Protein AF-A0A8T6ZWB4-F1 (afdb_monomer_lite)

Sequence (222 aa):
MGPCETIDPLIQALLNPSRHGKDVTAVTLVETHISWVLLTGKIALKIKKPVKLPFLDFSSADARRRYCEEEIRLNRRLAPEIYLDVVSIGGTRDDPVLDREPAFDYAVRMREFPSEARLDRRIADGAVLLADIVDLAELVGEFHAQLPAAPADSGLGTATEIVRSVEKNLAETAAAVPAKLGPHSTVHSYLLEQGKRLKGALNQRKQAGAIKECHGDLHLEN

Radius of gyration: 21.36 Å; chains: 1; bounding box: 50×44×55 Å

Structure (mmCIF, N/CA/C/O backbone):
data_AF-A0A8T6ZWB4-F1
#
_entry.id   AF-A0A8T6ZWB4-F1
#
loop_
_atom_site.group_PDB
_atom_site.id
_atom_site.type_symbol
_atom_site.label_atom_id
_atom_site.label_alt_id
_atom_site.label_comp_id
_atom_site.label_asym_id
_atom_site.label_entity_id
_atom_site.label_seq_id
_atom_site.pdbx_PDB_ins_code
_atom_site.Cartn_x
_atom_site.Cartn_y
_atom_site.Cartn_z
_atom_site.occupancy
_atom_site.B_iso_or_equiv
_atom_site.auth_seq_id
_atom_site.auth_comp_id
_atom_site.auth_asym_id
_atom_site.auth_atom_id
_atom_site.pdbx_PDB_model_num
ATOM 1 N N . MET A 1 1 ? 3.000 28.935 -8.018 1.00 33.91 1 MET A N 1
ATOM 2 C CA . MET A 1 1 ? 3.978 28.051 -8.680 1.00 33.91 1 MET A CA 1
ATOM 3 C C . MET A 1 1 ? 4.989 27.650 -7.626 1.00 33.91 1 MET A C 1
ATOM 5 O O . MET A 1 1 ? 5.813 28.477 -7.261 1.00 33.91 1 MET A O 1
ATOM 9 N N . GLY A 1 2 ? 4.832 26.459 -7.039 1.00 34.09 2 GLY A N 1
ATOM 10 C CA . GLY A 1 2 ? 5.879 25.885 -6.188 1.00 34.09 2 GLY A CA 1
ATOM 11 C C . GLY A 1 2 ? 7.132 25.600 -7.025 1.00 34.09 2 GLY A C 1
ATOM 12 O O . GLY A 1 2 ? 7.034 25.618 -8.257 1.00 34.09 2 GLY A O 1
ATOM 13 N N . PRO A 1 3 ? 8.302 25.390 -6.400 1.00 40.31 3 PRO A N 1
ATOM 14 C CA . PRO A 1 3 ? 9.493 24.989 -7.136 1.00 40.31 3 PRO A CA 1
ATOM 15 C C . PRO A 1 3 ? 9.152 23.757 -7.978 1.00 40.31 3 PRO A C 1
ATOM 17 O O . PRO A 1 3 ? 8.496 22.839 -7.493 1.00 40.31 3 PRO A O 1
ATOM 20 N N . CYS A 1 4 ? 9.536 23.783 -9.254 1.00 38.81 4 CYS A N 1
ATOM 21 C CA . CYS A 1 4 ? 9.489 22.617 -10.123 1.00 38.81 4 CYS A CA 1
ATOM 22 C C . CYS A 1 4 ? 10.375 21.559 -9.458 1.00 38.81 4 CYS A C 1
ATOM 24 O O . CYS A 1 4 ? 11.598 21.660 -9.546 1.00 38.81 4 CYS A O 1
ATOM 26 N N . GLU A 1 5 ? 9.785 20.633 -8.697 1.00 57.72 5 GLU A N 1
ATOM 27 C CA . GLU A 1 5 ? 10.531 19.521 -8.117 1.00 57.72 5 GLU A CA 1
ATOM 28 C C . GLU A 1 5 ? 11.163 18.767 -9.282 1.00 57.72 5 GLU A C 1
ATOM 30 O O . GLU A 1 5 ? 10.477 18.264 -10.173 1.00 57.72 5 GLU A O 1
ATOM 35 N N . THR A 1 6 ? 12.491 18.784 -9.335 1.00 73.69 6 THR A N 1
ATOM 36 C CA . THR A 1 6 ? 13.232 18.030 -10.333 1.00 73.69 6 THR A CA 1
ATOM 37 C C . THR A 1 6 ? 12.895 16.560 -10.118 1.00 73.69 6 THR A C 1
ATOM 39 O O . THR A 1 6 ? 13.133 16.031 -9.031 1.00 73.69 6 THR A O 1
ATOM 42 N N . ILE A 1 7 ? 12.306 15.919 -11.130 1.00 81.38 7 ILE A N 1
ATOM 43 C CA . ILE A 1 7 ? 11.979 14.492 -11.091 1.00 81.38 7 ILE A CA 1
ATOM 44 C C . ILE A 1 7 ? 13.253 13.716 -10.728 1.00 81.38 7 ILE A C 1
ATOM 46 O O . ILE A 1 7 ? 14.327 13.989 -11.267 1.00 81.38 7 ILE A O 1
ATOM 50 N N . ASP A 1 8 ? 13.134 12.768 -9.794 1.00 92.50 8 ASP A N 1
ATOM 51 C CA . ASP A 1 8 ? 14.249 11.927 -9.348 1.00 92.50 8 ASP A CA 1
ATOM 52 C C . ASP A 1 8 ? 14.958 11.287 -10.562 1.00 92.50 8 ASP A C 1
ATOM 54 O O . ASP A 1 8 ? 14.262 10.747 -11.430 1.00 92.50 8 ASP A O 1
ATOM 58 N N . PRO A 1 9 ? 16.307 11.300 -10.645 1.00 95.25 9 PRO A N 1
ATOM 59 C CA . PRO A 1 9 ? 17.042 10.745 -11.785 1.00 95.25 9 PRO A CA 1
ATOM 60 C C . PRO A 1 9 ? 16.639 9.313 -12.152 1.00 95.25 9 PRO A C 1
ATOM 62 O O . PRO A 1 9 ? 16.544 8.993 -13.337 1.00 95.25 9 PRO A O 1
ATOM 65 N N . LEU A 1 10 ? 16.302 8.486 -11.152 1.00 96.62 10 LEU A N 1
ATOM 66 C CA . LEU A 1 10 ? 15.774 7.136 -11.363 1.00 96.62 10 LEU A CA 1
ATOM 67 C C . LEU A 1 10 ? 14.502 7.161 -12.215 1.00 96.62 10 LEU A C 1
ATOM 69 O O . LEU A 1 10 ? 14.375 6.422 -13.191 1.00 96.62 10 LEU A O 1
ATOM 73 N N . ILE A 1 11 ? 13.549 8.006 -11.831 1.00 97.44 11 ILE A N 1
ATOM 74 C CA . ILE A 1 11 ? 12.250 8.112 -12.494 1.00 97.44 11 ILE A CA 1
ATOM 75 C C . ILE A 1 11 ? 12.423 8.739 -13.872 1.00 97.44 11 ILE A C 1
ATOM 77 O O . ILE A 1 11 ? 11.867 8.230 -14.842 1.00 97.44 11 ILE A O 1
ATOM 81 N N . GLN A 1 12 ? 13.260 9.770 -13.985 1.00 97.12 12 GLN A N 1
ATOM 82 C CA . GLN A 1 12 ? 13.587 10.391 -15.264 1.00 97.12 12 GLN A CA 1
ATOM 83 C C . GLN A 1 12 ? 14.173 9.373 -16.253 1.00 97.12 12 GLN A C 1
ATOM 85 O O . GLN A 1 12 ? 13.780 9.346 -17.419 1.00 97.12 12 GLN A O 1
ATOM 90 N N . ALA A 1 13 ? 15.083 8.509 -15.798 1.00 97.19 13 ALA A N 1
ATOM 91 C CA . ALA A 1 13 ? 15.675 7.477 -16.637 1.00 97.19 13 ALA A CA 1
ATOM 92 C C . ALA A 1 13 ? 14.658 6.390 -17.016 1.00 97.19 13 ALA A C 1
ATOM 94 O O . ALA A 1 13 ? 14.615 5.974 -18.177 1.00 97.19 13 ALA A O 1
ATOM 95 N N . LEU A 1 14 ? 13.820 5.956 -16.068 1.00 97.38 14 LEU A N 1
ATOM 96 C CA . LEU A 1 14 ? 12.766 4.966 -16.301 1.00 97.38 14 LEU A CA 1
ATOM 97 C C . LEU A 1 14 ? 11.576 5.505 -17.108 1.00 97.38 14 LEU A C 1
ATOM 99 O O . LEU A 1 14 ? 10.755 4.714 -17.550 1.00 97.38 14 LEU A O 1
ATOM 103 N N . LEU A 1 15 ? 11.477 6.803 -17.385 1.00 97.12 15 LEU A N 1
ATOM 104 C CA . LEU A 1 15 ? 10.507 7.312 -18.361 1.00 97.12 15 LEU A CA 1
ATOM 105 C C . LEU A 1 15 ? 10.870 6.955 -19.811 1.00 97.12 15 LEU A C 1
ATOM 107 O O . LEU A 1 15 ? 10.029 7.087 -20.696 1.00 97.12 15 LEU A O 1
ATOM 111 N N . ASN A 1 16 ? 12.092 6.479 -20.077 1.00 96.38 16 ASN A N 1
ATOM 112 C CA . ASN A 1 16 ? 12.476 5.999 -21.401 1.00 96.38 16 ASN A CA 1
ATOM 113 C C . ASN A 1 16 ? 11.807 4.637 -21.714 1.00 96.38 16 ASN A C 1
ATOM 115 O O . ASN A 1 16 ? 12.156 3.638 -21.073 1.00 96.38 16 ASN A O 1
ATOM 119 N N . PRO A 1 17 ? 10.930 4.545 -22.738 1.00 96.25 17 PRO A N 1
ATOM 120 C CA . PRO A 1 17 ? 10.235 3.307 -23.102 1.00 96.25 17 PRO A CA 1
ATOM 121 C C . PRO A 1 17 ? 11.164 2.124 -23.385 1.00 96.25 17 PRO A C 1
ATOM 123 O O . PRO A 1 17 ? 10.849 0.992 -23.019 1.00 96.25 17 PRO A O 1
ATOM 126 N N . SER A 1 18 ? 12.356 2.372 -23.945 1.00 94.50 18 SER A N 1
ATOM 127 C CA . SER A 1 18 ? 13.297 1.304 -24.307 1.00 94.50 18 SER A CA 1
ATOM 128 C C . SER A 1 18 ? 13.815 0.506 -23.104 1.00 94.50 18 SER A C 1
ATOM 130 O O . SER A 1 18 ? 14.403 -0.559 -23.292 1.00 94.50 18 SER A O 1
ATOM 132 N N . ARG A 1 19 ? 13.620 1.004 -21.874 1.00 94.50 19 ARG A N 1
ATOM 133 C CA . ARG A 1 19 ? 13.999 0.316 -20.630 1.00 94.50 19 ARG A CA 1
ATOM 134 C C . ARG A 1 19 ? 12.976 -0.723 -20.160 1.00 94.50 19 ARG A C 1
ATOM 136 O O . ARG A 1 19 ? 13.300 -1.510 -19.278 1.00 94.50 19 ARG A O 1
ATOM 143 N N . HIS A 1 20 ? 11.782 -0.760 -20.756 1.00 94.44 20 HIS A N 1
ATOM 144 C CA . HIS A 1 20 ? 10.675 -1.638 -20.338 1.00 94.44 20 HIS A CA 1
ATOM 145 C C . HIS A 1 20 ? 10.369 -2.763 -21.333 1.00 94.44 20 HIS A C 1
ATOM 147 O O . HIS A 1 20 ? 9.415 -3.515 -21.155 1.00 94.44 20 HIS A O 1
ATOM 153 N N . GLY A 1 21 ? 11.184 -2.896 -22.380 1.00 89.88 21 GLY A N 1
ATOM 154 C CA . GLY A 1 21 ? 11.029 -3.902 -23.428 1.00 89.88 21 GLY A CA 1
ATOM 155 C C . GLY A 1 21 ? 10.753 -3.294 -24.802 1.00 89.88 21 GLY A C 1
ATOM 156 O O . GLY A 1 21 ? 10.447 -2.115 -24.941 1.00 89.88 21 GLY A O 1
ATOM 157 N N . LYS A 1 22 ? 10.885 -4.119 -25.845 1.00 88.00 22 LYS A N 1
ATOM 158 C CA . LYS A 1 22 ? 10.836 -3.667 -27.249 1.00 88.00 22 LYS A CA 1
ATOM 159 C C . LYS A 1 22 ? 9.456 -3.183 -27.703 1.00 88.00 22 LYS A C 1
ATOM 161 O O . LYS A 1 22 ? 9.381 -2.388 -28.630 1.00 88.00 22 LYS A O 1
ATOM 166 N N . ASP A 1 23 ? 8.398 -3.653 -27.049 1.00 92.06 23 ASP A N 1
ATOM 167 C CA . ASP A 1 23 ? 7.012 -3.340 -27.417 1.00 92.06 23 ASP A CA 1
ATOM 168 C C . ASP A 1 23 ? 6.453 -2.118 -26.674 1.00 92.06 23 ASP A C 1
ATOM 170 O O . ASP A 1 23 ? 5.301 -1.746 -26.894 1.00 92.06 23 ASP A O 1
ATOM 174 N N . VAL A 1 24 ? 7.223 -1.522 -25.758 1.00 95.25 24 VAL A N 1
ATOM 175 C CA . VAL A 1 24 ? 6.782 -0.358 -24.985 1.00 95.25 24 VAL A CA 1
ATOM 176 C C . VAL A 1 24 ? 7.132 0.902 -25.765 1.00 95.25 24 VAL A C 1
ATOM 178 O O . VAL A 1 24 ? 8.300 1.191 -26.016 1.00 95.25 24 VAL A O 1
ATOM 181 N N . THR A 1 25 ? 6.110 1.657 -26.161 1.00 94.75 25 THR A N 1
ATOM 182 C CA . THR A 1 25 ? 6.266 2.872 -26.978 1.00 94.75 25 THR A CA 1
ATOM 183 C C . THR A 1 25 ? 6.151 4.159 -26.171 1.00 94.75 25 THR A C 1
ATOM 185 O O . THR A 1 25 ? 6.597 5.208 -26.628 1.00 94.75 25 THR A O 1
ATOM 188 N N . ALA A 1 26 ? 5.555 4.0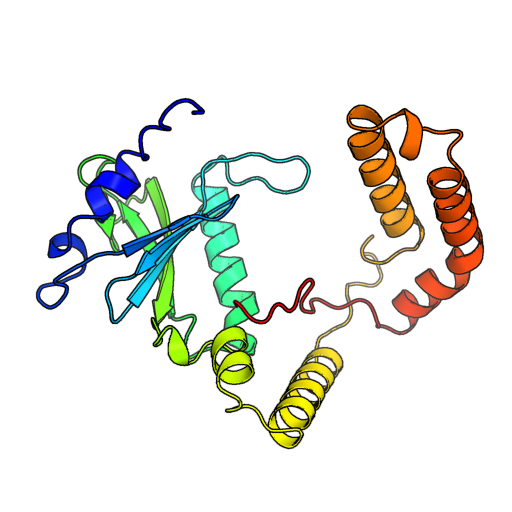97 -24.981 1.00 95.38 26 ALA A N 1
ATOM 189 C CA . ALA A 1 26 ? 5.374 5.231 -24.087 1.00 95.38 26 ALA A CA 1
ATOM 190 C C . ALA A 1 26 ? 5.395 4.766 -22.628 1.00 95.38 26 ALA A C 1
ATOM 192 O O . ALA A 1 26 ? 5.041 3.625 -22.333 1.00 95.38 26 ALA A O 1
ATOM 193 N N . VAL A 1 27 ? 5.798 5.669 -21.732 1.00 97.38 27 VAL A N 1
ATOM 194 C CA . VAL A 1 27 ? 5.701 5.478 -20.285 1.00 97.38 27 VAL A CA 1
ATOM 195 C C . VAL A 1 27 ? 5.004 6.691 -19.686 1.00 97.38 27 VAL A C 1
ATOM 197 O O . VAL A 1 27 ? 5.450 7.821 -19.887 1.00 97.38 27 VAL A O 1
ATOM 200 N N . THR A 1 28 ? 3.914 6.474 -18.956 1.00 96.50 28 THR A N 1
ATOM 201 C CA . THR A 1 28 ? 3.198 7.538 -18.243 1.00 96.50 28 THR A CA 1
ATOM 202 C C . THR A 1 28 ? 3.530 7.475 -16.760 1.00 96.50 28 THR A C 1
ATOM 204 O O . THR A 1 28 ? 3.435 6.417 -16.144 1.00 96.50 28 THR A O 1
ATOM 207 N N . LEU A 1 29 ? 3.908 8.613 -16.179 1.00 97.00 29 LEU A N 1
ATOM 208 C CA . LEU A 1 29 ? 4.122 8.746 -14.742 1.00 97.00 29 LEU A CA 1
ATOM 209 C C . LEU A 1 29 ? 2.836 9.218 -14.059 1.00 97.00 29 LEU A C 1
ATOM 211 O O . LEU A 1 29 ? 2.316 10.287 -14.375 1.00 97.00 29 LEU A O 1
ATOM 215 N N . VAL A 1 30 ? 2.376 8.445 -13.081 1.00 94.56 30 VAL A N 1
ATOM 216 C CA . VAL A 1 30 ? 1.364 8.847 -12.103 1.00 94.56 30 VAL A CA 1
ATOM 217 C C . VAL A 1 30 ? 2.045 8.995 -10.751 1.00 94.56 30 VAL A C 1
ATOM 219 O O . VAL A 1 30 ? 2.761 8.102 -10.294 1.00 94.56 30 VAL A O 1
ATOM 222 N N . GLU A 1 31 ? 1.836 10.131 -10.097 1.00 94.31 31 GLU A N 1
ATOM 223 C CA . GLU A 1 31 ? 2.490 10.447 -8.835 1.00 94.31 31 GLU A CA 1
ATOM 224 C C . GLU A 1 31 ? 1.484 10.521 -7.689 1.00 94.31 31 GLU A C 1
ATOM 226 O O . GLU A 1 31 ? 0.451 11.181 -7.770 1.00 94.31 31 GLU A O 1
ATOM 231 N N . THR A 1 32 ? 1.817 9.841 -6.596 1.00 91.62 32 THR A N 1
ATOM 232 C CA . THR A 1 32 ? 1.080 9.896 -5.330 1.00 91.62 32 THR A CA 1
ATOM 233 C C . THR A 1 32 ? 1.937 10.581 -4.268 1.00 91.62 32 THR A C 1
ATOM 235 O O . THR A 1 32 ? 3.106 10.915 -4.492 1.00 91.62 32 THR A O 1
ATOM 238 N N . HIS A 1 33 ? 1.397 10.737 -3.059 1.00 90.31 33 HIS A N 1
ATOM 239 C CA . HIS A 1 33 ? 2.152 11.325 -1.954 1.00 90.31 33 HIS A CA 1
ATOM 240 C C . HIS A 1 33 ? 3.421 10.527 -1.588 1.00 90.31 33 HIS A C 1
ATOM 242 O O . HIS A 1 33 ? 4.425 11.119 -1.202 1.00 90.31 33 HIS A O 1
ATOM 248 N N . ILE A 1 34 ? 3.409 9.196 -1.750 1.00 94.81 34 ILE A N 1
ATOM 249 C CA . ILE A 1 34 ? 4.476 8.295 -1.264 1.00 94.81 34 ILE A CA 1
ATOM 250 C C . ILE A 1 34 ? 5.015 7.326 -2.326 1.00 94.81 34 ILE A C 1
ATOM 252 O O . ILE A 1 34 ? 5.819 6.444 -2.019 1.00 94.81 34 ILE A O 1
ATOM 256 N N . SER A 1 35 ? 4.568 7.420 -3.576 1.00 96.38 35 SER A N 1
ATOM 257 C CA . SER A 1 35 ? 4.984 6.515 -4.656 1.00 96.38 35 SER A CA 1
ATOM 258 C C . SER A 1 35 ? 4.896 7.173 -6.029 1.00 96.38 35 SER A C 1
ATOM 260 O O . SER A 1 35 ? 4.046 8.036 -6.255 1.00 96.38 35 SER A O 1
ATOM 262 N N . TRP A 1 36 ? 5.735 6.699 -6.941 1.00 97.81 36 TRP A N 1
ATOM 263 C CA . TRP A 1 36 ? 5.637 6.898 -8.383 1.00 97.81 36 TRP A CA 1
ATOM 264 C C . TRP A 1 36 ? 5.110 5.616 -9.024 1.00 97.81 36 TRP A C 1
ATOM 266 O O . TRP A 1 36 ? 5.536 4.525 -8.647 1.00 97.81 36 TRP A O 1
ATOM 276 N N . VAL A 1 37 ? 4.203 5.737 -9.985 1.00 97.44 37 VAL A N 1
ATOM 277 C CA . VAL A 1 37 ? 3.674 4.616 -10.765 1.00 97.44 37 VAL A CA 1
ATOM 278 C C . VAL A 1 37 ? 3.973 4.877 -12.235 1.00 97.44 37 VAL A C 1
ATOM 280 O O . VAL A 1 37 ? 3.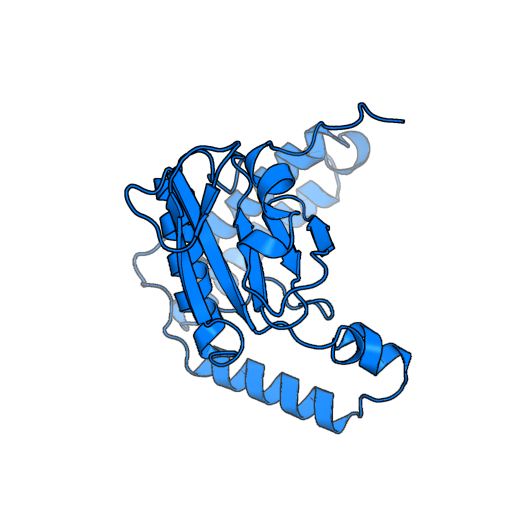528 5.877 -12.791 1.00 97.44 37 VAL A O 1
ATOM 283 N N . LEU A 1 38 ? 4.751 3.991 -12.848 1.00 97.75 38 LEU A N 1
ATOM 284 C CA . LEU A 1 38 ? 5.094 4.037 -14.266 1.00 97.75 38 LEU A CA 1
ATOM 285 C C . LEU A 1 38 ? 4.199 3.067 -15.025 1.00 97.75 38 LEU A C 1
ATOM 287 O O . LEU A 1 38 ? 4.267 1.867 -14.776 1.00 97.75 38 LEU A O 1
ATOM 291 N N . LEU A 1 39 ? 3.382 3.586 -15.933 1.00 97.00 39 LEU A N 1
ATOM 292 C CA . LEU A 1 39 ? 2.471 2.829 -16.786 1.00 97.00 39 LEU A CA 1
ATOM 293 C C . LEU A 1 39 ? 3.112 2.633 -18.159 1.00 97.00 39 LEU A C 1
ATOM 295 O O . LEU A 1 39 ? 3.571 3.604 -18.756 1.00 97.00 39 LEU A O 1
ATOM 299 N N . THR A 1 40 ? 3.165 1.398 -18.648 1.00 96.38 40 THR A N 1
ATOM 300 C CA . THR A 1 40 ? 3.830 1.011 -19.911 1.00 96.38 40 THR A CA 1
ATOM 301 C C . THR A 1 40 ? 2.845 0.526 -20.983 1.00 96.38 40 THR A C 1
ATOM 303 O O . THR A 1 40 ? 3.256 0.112 -22.067 1.00 96.38 40 THR A O 1
ATOM 306 N N . GLY A 1 41 ? 1.546 0.515 -20.676 1.00 93.50 41 GLY A N 1
ATOM 307 C CA . GLY A 1 41 ? 0.460 -0.038 -21.488 1.00 93.50 41 GLY A CA 1
ATOM 308 C C . GLY A 1 41 ? 0.205 -1.537 -21.276 1.00 93.50 41 GLY A C 1
ATOM 309 O O . GLY A 1 41 ? -0.816 -2.055 -21.722 1.00 93.50 41 GLY A O 1
ATOM 310 N N . LYS A 1 42 ? 1.116 -2.259 -20.608 1.00 93.00 42 LYS A N 1
ATOM 311 C CA . LYS A 1 42 ? 0.957 -3.692 -20.269 1.00 93.00 42 LYS A CA 1
ATOM 312 C C . LYS A 1 42 ? 1.261 -3.982 -18.801 1.00 93.00 42 LYS A C 1
ATOM 314 O O . LYS A 1 42 ? 0.636 -4.846 -18.186 1.00 93.00 42 LYS A O 1
ATOM 319 N N . ILE A 1 43 ? 2.251 -3.284 -18.256 1.00 96.31 43 ILE A N 1
ATOM 320 C CA . ILE A 1 43 ? 2.760 -3.447 -16.897 1.00 96.31 43 ILE A CA 1
ATOM 321 C C . ILE A 1 43 ? 2.827 -2.075 -16.231 1.00 96.31 43 ILE A C 1
ATOM 323 O O . ILE A 1 43 ? 3.245 -1.102 -16.854 1.00 96.31 43 ILE A O 1
ATOM 327 N N . ALA A 1 44 ? 2.491 -2.027 -14.948 1.00 97.50 44 ALA A N 1
ATOM 328 C CA . ALA A 1 44 ? 2.738 -0.882 -14.095 1.00 97.50 44 ALA A CA 1
ATOM 329 C C . ALA A 1 44 ? 3.879 -1.187 -13.113 1.00 97.50 44 ALA A C 1
ATOM 331 O O . ALA A 1 44 ? 3.931 -2.270 -12.527 1.00 97.50 44 ALA A O 1
ATOM 332 N N . LEU A 1 45 ? 4.792 -0.237 -12.910 1.00 98.44 45 LEU A N 1
ATOM 333 C CA . LEU A 1 45 ? 5.841 -0.314 -11.889 1.00 98.44 45 LEU A CA 1
ATOM 334 C C . LEU A 1 45 ? 5.582 0.735 -10.817 1.00 98.44 45 LEU A C 1
ATOM 336 O O . LEU A 1 45 ? 5.651 1.932 -11.093 1.00 98.44 45 LEU A O 1
ATOM 340 N N . LYS A 1 46 ? 5.317 0.296 -9.587 1.00 98.38 46 LYS A N 1
ATOM 341 C CA . LYS A 1 46 ? 5.127 1.184 -8.438 1.00 98.38 46 LYS A CA 1
ATOM 342 C C . LYS A 1 46 ? 6.395 1.241 -7.595 1.00 98.38 46 LYS A C 1
ATOM 344 O O . LYS A 1 46 ? 6.757 0.270 -6.929 1.00 98.38 46 LYS A O 1
ATOM 349 N N . ILE A 1 47 ? 7.049 2.396 -7.613 1.00 98.50 47 ILE A N 1
ATOM 350 C CA . ILE A 1 47 ? 8.289 2.691 -6.892 1.00 98.50 47 ILE A CA 1
ATOM 351 C C . ILE A 1 47 ? 7.949 3.583 -5.701 1.00 98.50 47 ILE A C 1
ATOM 353 O O . ILE A 1 47 ? 7.310 4.626 -5.845 1.00 98.50 47 ILE A O 1
ATOM 357 N N . LYS A 1 48 ? 8.373 3.182 -4.503 1.00 97.88 48 LYS A N 1
ATOM 358 C CA . LYS A 1 48 ? 8.140 3.950 -3.273 1.00 97.88 48 LYS A CA 1
ATOM 359 C C . LYS A 1 48 ? 9.103 5.136 -3.203 1.00 97.88 48 LYS A C 1
ATOM 361 O O . LYS A 1 48 ? 10.295 4.982 -3.448 1.00 97.88 48 LYS A O 1
ATOM 366 N N . LYS A 1 49 ? 8.600 6.318 -2.845 1.00 97.31 49 LYS A N 1
ATOM 367 C CA . LYS A 1 49 ? 9.437 7.514 -2.670 1.00 97.31 49 LYS A CA 1
ATOM 368 C C . LYS A 1 49 ? 10.347 7.350 -1.446 1.00 97.31 49 LYS A C 1
ATOM 370 O O . LYS A 1 49 ? 9.891 6.784 -0.451 1.00 97.31 49 LYS A O 1
ATOM 375 N N . PRO A 1 50 ? 11.589 7.866 -1.459 1.00 96.00 50 PRO A N 1
ATOM 376 C CA . PRO A 1 50 ? 12.523 7.762 -0.337 1.00 96.00 50 PRO A CA 1
ATOM 377 C C . PRO A 1 50 ? 12.181 8.764 0.781 1.00 96.00 50 PRO A C 1
ATOM 379 O O . PRO A 1 50 ? 12.963 9.654 1.106 1.00 96.00 50 PRO A O 1
ATOM 382 N N . VAL A 1 51 ? 10.984 8.648 1.357 1.00 95.12 51 VAL A N 1
ATOM 383 C CA . VAL A 1 51 ? 10.446 9.581 2.356 1.00 95.12 51 VAL A CA 1
ATOM 384 C C . VAL A 1 51 ? 10.331 8.931 3.730 1.00 95.12 51 VAL A C 1
ATOM 386 O O . VAL A 1 51 ? 10.142 7.721 3.859 1.00 95.12 51 VAL A O 1
ATOM 389 N N . LYS A 1 52 ? 10.406 9.760 4.772 1.00 93.88 52 LYS A N 1
ATOM 390 C CA . LYS A 1 52 ? 10.137 9.367 6.155 1.00 93.88 52 LYS A CA 1
ATOM 391 C C . LYS A 1 52 ? 9.075 10.287 6.742 1.00 93.88 52 LYS A C 1
ATOM 393 O O . LYS A 1 52 ? 9.306 11.480 6.910 1.00 93.88 52 LYS A O 1
ATOM 398 N N . LEU A 1 53 ? 7.916 9.716 7.036 1.00 88.56 53 LEU A N 1
ATOM 399 C CA . LEU A 1 53 ? 6.751 10.367 7.626 1.00 88.56 53 LEU A CA 1
ATOM 400 C C . LEU A 1 53 ? 6.514 9.819 9.047 1.00 88.56 53 LEU A C 1
ATOM 402 O O . LEU A 1 53 ? 6.988 8.729 9.374 1.00 88.56 53 LEU A O 1
ATOM 406 N N . PRO A 1 54 ? 5.732 10.503 9.903 1.00 82.06 54 PRO A N 1
ATOM 407 C CA . PRO A 1 54 ? 5.455 10.051 11.274 1.00 82.06 54 PRO A CA 1
ATOM 408 C C . PRO A 1 54 ? 4.777 8.676 11.407 1.00 82.06 54 PRO A C 1
ATOM 410 O O . PRO A 1 54 ? 4.662 8.163 12.523 1.00 82.06 54 PRO A O 1
ATOM 413 N N . PHE A 1 55 ? 4.285 8.113 10.302 1.00 81.00 55 PHE A N 1
ATOM 414 C CA . PHE A 1 55 ? 3.575 6.836 10.220 1.00 81.00 55 PHE A CA 1
ATOM 415 C C . PHE A 1 55 ? 4.161 5.884 9.161 1.00 81.00 55 PHE A C 1
ATOM 417 O O . PHE A 1 55 ? 3.621 4.799 8.961 1.00 81.00 55 PHE A O 1
ATOM 424 N N . LEU A 1 56 ? 5.240 6.273 8.472 1.00 88.75 56 LEU A N 1
ATOM 425 C CA . LEU A 1 56 ? 5.792 5.521 7.344 1.00 88.75 56 LEU A CA 1
ATOM 426 C C . LEU A 1 56 ? 7.283 5.804 7.168 1.00 88.75 56 LEU A C 1
ATOM 428 O O . LEU A 1 56 ? 7.684 6.961 7.114 1.00 88.75 56 LEU A O 1
ATOM 432 N N . ASP A 1 57 ? 8.100 4.765 7.012 1.00 95.19 57 ASP A N 1
ATOM 433 C CA . ASP A 1 57 ? 9.532 4.922 6.746 1.00 95.19 57 ASP A CA 1
ATOM 434 C C . ASP A 1 57 ? 9.936 4.155 5.485 1.00 95.19 57 ASP A C 1
ATOM 436 O O . ASP A 1 57 ? 10.038 2.929 5.498 1.00 95.19 57 ASP A O 1
ATOM 440 N N . PHE A 1 58 ? 10.156 4.894 4.399 1.00 97.00 58 PHE A N 1
ATOM 441 C CA . PHE A 1 58 ? 10.687 4.412 3.123 1.00 97.00 58 PHE A CA 1
ATOM 442 C C . PHE A 1 58 ? 12.097 4.958 2.858 1.00 97.00 58 PHE A C 1
ATOM 444 O O . PHE A 1 58 ? 12.557 4.948 1.715 1.00 97.00 58 PHE A O 1
ATOM 451 N N . SER A 1 59 ? 12.794 5.458 3.883 1.00 95.62 59 SER A N 1
ATOM 452 C CA . SER A 1 59 ? 14.077 6.150 3.704 1.00 95.62 59 SER A CA 1
ATOM 453 C C . SER A 1 59 ? 15.180 5.242 3.148 1.00 95.62 59 SER A C 1
ATOM 455 O O . SER A 1 59 ? 15.949 5.672 2.288 1.00 95.62 59 SER A O 1
ATOM 457 N N . SER A 1 60 ? 15.230 3.970 3.555 1.00 97.31 60 SER A N 1
ATOM 458 C CA . SER A 1 60 ? 16.211 2.997 3.059 1.00 97.31 60 SER A CA 1
ATOM 459 C C . SER A 1 60 ? 15.656 2.105 1.945 1.00 97.31 60 SER A C 1
ATOM 461 O O . SER A 1 60 ? 14.456 1.831 1.877 1.00 97.31 60 SER A O 1
ATOM 463 N N . ALA A 1 61 ? 16.551 1.618 1.081 1.00 97.00 61 ALA A N 1
ATOM 464 C CA . ALA A 1 61 ? 16.204 0.648 0.042 1.00 97.00 61 ALA A CA 1
ATOM 465 C C . ALA A 1 61 ? 15.638 -0.651 0.643 1.00 97.00 61 ALA A C 1
ATOM 467 O O . ALA A 1 61 ? 14.640 -1.161 0.147 1.00 97.00 61 ALA A O 1
ATOM 468 N N . ASP A 1 62 ? 16.198 -1.128 1.760 1.00 97.81 62 ASP A N 1
ATOM 469 C CA . ASP A 1 62 ? 15.693 -2.310 2.475 1.00 97.81 62 ASP A CA 1
ATOM 470 C C . ASP A 1 62 ? 14.280 -2.101 3.027 1.00 97.81 62 ASP A C 1
ATOM 472 O O . ASP A 1 62 ? 13.441 -3.002 2.958 1.00 97.81 62 ASP A O 1
ATOM 476 N N . ALA A 1 63 ? 13.979 -0.902 3.540 1.00 97.75 63 ALA A N 1
ATOM 477 C CA . ALA A 1 63 ? 12.624 -0.572 3.959 1.00 97.75 63 ALA A CA 1
ATOM 478 C C . ALA A 1 63 ? 11.674 -0.608 2.755 1.00 97.75 63 ALA A C 1
ATOM 480 O O . ALA A 1 63 ? 10.633 -1.262 2.810 1.00 97.75 63 ALA A O 1
ATOM 481 N N . ARG A 1 64 ? 12.050 0.020 1.633 1.00 98.25 64 ARG A N 1
ATOM 482 C CA . ARG A 1 64 ? 11.236 -0.003 0.407 1.00 98.25 64 ARG A CA 1
ATOM 483 C C . ARG A 1 64 ? 11.043 -1.414 -0.138 1.00 98.25 64 ARG A C 1
ATOM 485 O O . ARG A 1 64 ? 9.917 -1.738 -0.511 1.00 98.25 64 ARG A O 1
ATOM 492 N N . ARG A 1 65 ? 12.071 -2.266 -0.107 1.00 98.56 65 ARG A N 1
ATOM 493 C CA . ARG A 1 65 ? 11.972 -3.691 -0.449 1.00 98.56 65 ARG A CA 1
ATOM 494 C C . ARG A 1 65 ? 10.912 -4.383 0.395 1.00 98.56 65 ARG A C 1
ATOM 496 O O . ARG A 1 65 ? 9.952 -4.913 -0.159 1.00 98.56 65 ARG A O 1
ATOM 503 N N . ARG A 1 66 ? 11.047 -4.309 1.723 1.00 98.31 66 ARG A N 1
ATOM 504 C CA . ARG A 1 66 ? 10.110 -4.926 2.670 1.00 98.31 66 ARG A CA 1
ATOM 505 C C . ARG A 1 66 ? 8.676 -4.479 2.403 1.00 98.31 66 ARG A C 1
ATOM 507 O O . ARG A 1 66 ? 7.769 -5.299 2.390 1.00 98.31 66 ARG A O 1
ATOM 514 N N . TYR A 1 67 ? 8.452 -3.188 2.173 1.00 97.56 67 TYR A N 1
ATOM 515 C CA . TYR A 1 67 ? 7.105 -2.691 1.897 1.00 97.56 67 TYR A CA 1
ATOM 516 C C . TYR A 1 67 ? 6.596 -3.033 0.487 1.00 97.56 67 TYR A C 1
ATOM 518 O O . TYR A 1 67 ? 5.386 -3.038 0.280 1.00 97.56 67 TYR A O 1
ATOM 526 N N . CYS A 1 68 ? 7.462 -3.317 -0.490 1.00 98.50 68 CYS A N 1
ATOM 527 C CA . CYS A 1 68 ? 7.038 -3.910 -1.764 1.00 98.50 68 CYS A CA 1
ATOM 528 C C . CYS A 1 68 ? 6.620 -5.374 -1.579 1.00 98.50 68 CYS A C 1
ATOM 530 O O . CYS A 1 68 ? 5.588 -5.780 -2.107 1.00 98.50 68 CYS A O 1
ATOM 532 N N . GLU A 1 69 ? 7.373 -6.140 -0.788 1.00 98.56 69 GLU A N 1
ATOM 533 C CA . GLU A 1 69 ? 7.035 -7.524 -0.435 1.00 98.56 69 GLU A CA 1
ATOM 534 C C . GLU A 1 69 ? 5.706 -7.591 0.336 1.00 98.56 69 GLU A C 1
ATOM 536 O O . GLU A 1 69 ? 4.846 -8.406 0.004 1.00 98.56 69 GLU A O 1
ATOM 541 N N . GLU A 1 70 ? 5.488 -6.686 1.297 1.00 97.12 70 GLU A N 1
ATOM 542 C CA . GLU A 1 70 ? 4.217 -6.580 2.022 1.00 97.12 70 GLU A CA 1
ATOM 543 C C . GLU A 1 70 ? 3.059 -6.183 1.103 1.00 97.12 70 GLU A C 1
ATOM 545 O O . GLU A 1 70 ? 1.987 -6.770 1.196 1.00 97.12 70 GLU A O 1
ATOM 550 N N . GLU A 1 71 ? 3.258 -5.249 0.172 1.00 96.38 71 GLU A N 1
ATOM 551 C CA . GLU A 1 71 ? 2.217 -4.876 -0.793 1.00 96.38 71 GLU A CA 1
ATOM 552 C C . GLU A 1 71 ? 1.809 -6.065 -1.678 1.00 96.38 71 GLU A C 1
ATOM 554 O O . GLU A 1 71 ? 0.618 -6.328 -1.849 1.00 96.38 71 GLU A O 1
ATOM 559 N N . ILE A 1 72 ? 2.780 -6.847 -2.160 1.00 98.06 72 ILE A N 1
ATOM 560 C CA . ILE A 1 72 ? 2.514 -8.096 -2.882 1.00 98.06 72 ILE A CA 1
ATOM 561 C C . ILE A 1 72 ? 1.771 -9.102 -1.993 1.00 98.06 72 ILE A C 1
ATOM 563 O O . ILE A 1 72 ? 0.749 -9.650 -2.414 1.00 98.06 72 ILE A O 1
ATOM 567 N N . ARG A 1 73 ? 2.252 -9.347 -0.766 1.00 96.94 73 ARG A N 1
ATOM 568 C CA . ARG A 1 73 ? 1.645 -10.304 0.176 1.00 96.94 73 ARG A CA 1
ATOM 569 C C . ARG A 1 73 ? 0.191 -9.948 0.483 1.00 96.94 73 ARG A C 1
ATOM 571 O O . ARG A 1 73 ? -0.656 -10.838 0.550 1.00 96.94 73 ARG A O 1
ATOM 578 N N . LEU A 1 74 ? -0.086 -8.664 0.693 1.00 94.69 74 LEU A N 1
ATOM 579 C CA . LEU A 1 74 ? -1.399 -8.168 1.088 1.00 94.69 74 LEU A CA 1
ATOM 580 C C . LEU A 1 74 ? -2.382 -8.185 -0.083 1.00 94.69 74 LEU A C 1
ATOM 582 O O . LEU A 1 74 ? -3.486 -8.716 0.073 1.00 94.69 74 LEU A O 1
ATOM 586 N N . ASN A 1 75 ? -1.983 -7.653 -1.240 1.00 94.56 75 ASN A N 1
ATOM 587 C CA . ASN A 1 75 ? -2.914 -7.378 -2.333 1.00 94.56 75 ASN A CA 1
ATOM 588 C C . ASN A 1 75 ? -3.161 -8.584 -3.245 1.00 94.56 75 ASN A C 1
ATOM 590 O O . ASN A 1 75 ? -4.267 -8.739 -3.762 1.00 94.56 75 ASN A O 1
ATOM 594 N N . ARG A 1 76 ? -2.203 -9.516 -3.376 1.00 95.69 76 ARG A N 1
ATOM 595 C CA . ARG A 1 76 ? -2.426 -10.763 -4.136 1.00 95.69 76 ARG A CA 1
ATOM 596 C C . ARG A 1 76 ? -3.552 -11.634 -3.583 1.00 95.69 76 ARG A C 1
ATOM 598 O O . ARG A 1 76 ? -4.031 -12.508 -4.291 1.00 95.69 76 ARG A O 1
ATOM 605 N N . ARG A 1 77 ? -3.974 -11.423 -2.333 1.00 94.88 77 ARG A N 1
ATOM 606 C CA . ARG A 1 77 ? -5.105 -12.154 -1.743 1.00 94.88 77 ARG A CA 1
ATOM 607 C C . ARG A 1 77 ? -6.432 -11.836 -2.437 1.00 94.88 77 ARG A C 1
ATOM 609 O O . ARG A 1 77 ? -7.311 -12.685 -2.426 1.00 94.88 77 ARG A O 1
ATOM 616 N N . LEU A 1 78 ? -6.562 -10.640 -3.019 1.00 92.62 78 LEU A N 1
ATOM 617 C CA . LEU A 1 78 ? -7.755 -10.207 -3.756 1.00 92.62 78 LEU A CA 1
ATOM 618 C C . LEU A 1 78 ? -7.501 -9.944 -5.244 1.00 92.62 78 LEU A C 1
ATOM 620 O O . LEU A 1 78 ? -8.448 -9.953 -6.020 1.00 92.62 78 LEU A O 1
ATOM 624 N N . ALA A 1 79 ? -6.253 -9.703 -5.647 1.00 94.31 79 ALA A N 1
ATOM 625 C CA . ALA A 1 79 ? -5.911 -9.393 -7.034 1.00 94.31 79 ALA A CA 1
ATOM 626 C C . ALA A 1 79 ? -4.590 -10.057 -7.488 1.00 94.31 79 ALA A C 1
ATOM 628 O O . ALA A 1 79 ? -3.634 -9.356 -7.849 1.00 94.31 79 ALA A O 1
ATOM 629 N N . PRO A 1 80 ? -4.483 -11.400 -7.455 1.00 96.56 80 PRO A N 1
ATOM 630 C CA . PRO A 1 80 ? -3.247 -12.107 -7.803 1.00 96.56 80 PRO A CA 1
ATOM 631 C C . PRO A 1 80 ? -2.787 -11.888 -9.255 1.00 96.56 80 PRO A C 1
ATOM 633 O O . PRO A 1 80 ? -1.591 -11.924 -9.540 1.00 96.56 80 PRO A O 1
ATOM 636 N N . GLU A 1 81 ? -3.711 -11.598 -10.165 1.00 96.25 81 GLU A N 1
ATOM 637 C CA . GLU A 1 81 ? -3.467 -11.362 -11.592 1.00 96.25 81 GLU A CA 1
ATOM 638 C C . GLU A 1 81 ? -2.960 -9.942 -11.869 1.00 96.25 81 GLU A C 1
ATOM 640 O O . GLU A 1 81 ? -2.371 -9.695 -12.931 1.00 96.25 81 GLU A O 1
ATOM 645 N N . ILE A 1 82 ? -3.200 -9.025 -10.922 1.00 96.31 82 ILE A N 1
ATOM 646 C CA . ILE A 1 82 ? -2.727 -7.641 -10.951 1.00 96.31 82 ILE A CA 1
ATOM 647 C C . ILE A 1 82 ? -1.370 -7.543 -10.268 1.00 96.31 82 ILE A C 1
ATOM 649 O O . ILE A 1 82 ? -0.458 -6.986 -10.857 1.00 96.31 82 ILE A O 1
ATOM 653 N N . TYR A 1 83 ? -1.187 -8.088 -9.067 1.00 97.81 83 TYR A N 1
ATOM 654 C CA . TYR A 1 83 ? 0.058 -7.932 -8.304 1.00 97.81 83 TYR A CA 1
ATOM 655 C C . TYR A 1 83 ? 1.062 -9.047 -8.634 1.00 97.81 83 TYR A C 1
ATOM 657 O O . TYR A 1 83 ? 0.990 -10.147 -8.088 1.00 97.81 83 TYR A O 1
ATOM 665 N N . LEU A 1 84 ? 2.027 -8.767 -9.517 1.00 98.12 84 LEU A N 1
ATOM 666 C CA . LEU A 1 84 ? 2.811 -9.798 -10.205 1.00 98.12 84 LEU A CA 1
ATOM 667 C C . LEU A 1 84 ? 4.085 -10.230 -9.497 1.00 98.12 84 LEU A C 1
ATOM 669 O O . LEU A 1 84 ? 4.288 -11.432 -9.406 1.00 98.12 84 LEU A O 1
ATOM 673 N N . ASP A 1 85 ? 4.931 -9.319 -9.014 1.00 98.50 85 ASP A N 1
ATOM 674 C CA . ASP A 1 85 ? 6.172 -9.614 -8.271 1.00 98.50 85 ASP A CA 1
ATOM 675 C C . ASP A 1 85 ? 6.823 -8.334 -7.699 1.00 98.50 85 ASP A C 1
ATOM 677 O O . ASP A 1 85 ? 6.325 -7.218 -7.879 1.00 98.50 85 ASP A O 1
ATOM 681 N N . VAL A 1 86 ? 7.919 -8.514 -6.951 1.00 98.69 86 VAL A N 1
ATOM 682 C CA . VAL A 1 86 ? 8.839 -7.433 -6.575 1.00 98.69 86 VAL A CA 1
ATOM 683 C C . VAL A 1 86 ? 10.026 -7.463 -7.531 1.00 98.69 86 VAL A C 1
ATOM 685 O O . VAL A 1 86 ? 10.643 -8.510 -7.716 1.00 98.69 86 VAL A O 1
ATOM 688 N N . VAL A 1 87 ? 10.369 -6.302 -8.081 1.00 98.38 87 VAL A N 1
ATOM 689 C CA . VAL A 1 87 ? 11.447 -6.112 -9.055 1.00 98.38 87 VAL A CA 1
ATOM 690 C C . VAL A 1 87 ? 12.606 -5.396 -8.392 1.00 98.38 87 VAL A C 1
ATOM 692 O O . VAL A 1 87 ? 12.414 -4.338 -7.787 1.00 98.38 87 VAL A O 1
ATOM 695 N N . SER A 1 88 ? 13.811 -5.940 -8.533 1.00 98.62 88 SER A N 1
ATOM 696 C CA . SER A 1 88 ? 15.041 -5.246 -8.165 1.00 98.62 88 SER A CA 1
ATOM 697 C C . SER A 1 88 ? 15.431 -4.208 -9.210 1.00 98.62 88 SER A C 1
ATOM 699 O O . SER A 1 88 ? 15.271 -4.410 -10.414 1.00 98.62 88 SER A O 1
ATOM 701 N N . ILE A 1 89 ? 15.955 -3.077 -8.749 1.00 98.62 89 ILE A N 1
ATOM 702 C CA . ILE A 1 89 ? 16.473 -2.008 -9.598 1.00 98.62 89 ILE A CA 1
ATOM 703 C C . ILE A 1 89 ? 17.956 -1.842 -9.277 1.00 98.62 89 ILE A C 1
ATOM 705 O O . ILE A 1 89 ? 18.324 -1.285 -8.240 1.00 98.62 89 ILE A O 1
ATOM 709 N N . GLY A 1 90 ? 18.802 -2.349 -10.169 1.00 98.25 90 GLY A N 1
ATOM 710 C CA . GLY A 1 90 ? 20.259 -2.260 -10.079 1.00 98.25 90 GLY A CA 1
ATOM 711 C C . GLY A 1 90 ? 20.848 -1.269 -11.080 1.00 98.25 90 GLY A C 1
ATOM 712 O O . GLY A 1 90 ? 20.132 -0.600 -11.824 1.00 98.25 90 GLY A O 1
ATOM 713 N N . GLY A 1 91 ? 22.180 -1.190 -11.131 1.00 97.25 91 GLY A N 1
ATOM 714 C CA . GLY A 1 91 ? 22.892 -0.198 -11.946 1.00 97.25 91 GLY A CA 1
ATOM 715 C C . GLY A 1 91 ? 23.100 1.112 -11.186 1.00 97.25 91 GLY A C 1
ATOM 716 O O . GLY A 1 91 ? 23.508 1.089 -10.025 1.00 97.25 91 GLY A O 1
ATOM 717 N N . THR A 1 92 ? 22.840 2.247 -11.833 1.00 96.69 92 THR A N 1
ATOM 718 C CA . THR A 1 92 ? 22.884 3.579 -11.202 1.00 96.69 92 THR A CA 1
ATOM 719 C C . THR A 1 92 ? 21.530 4.271 -11.332 1.00 96.69 92 THR A C 1
ATOM 721 O O . THR A 1 92 ? 20.664 3.807 -12.070 1.00 96.69 92 THR A O 1
ATOM 724 N N . ARG A 1 93 ? 21.314 5.390 -10.626 1.00 95.50 93 ARG A N 1
ATOM 725 C CA . ARG A 1 93 ? 20.054 6.143 -10.766 1.00 95.50 93 ARG A CA 1
ATOM 726 C C . ARG A 1 93 ? 19.881 6.722 -12.175 1.00 95.50 93 ARG A C 1
ATOM 728 O O . ARG A 1 93 ? 18.759 6.762 -12.654 1.00 95.50 93 ARG A O 1
ATOM 735 N N . ASP A 1 94 ? 20.966 7.107 -12.844 1.00 95.94 94 ASP A N 1
ATOM 736 C CA . ASP A 1 94 ? 20.927 7.633 -14.219 1.00 95.94 94 ASP A CA 1
ATOM 737 C C . ASP A 1 94 ? 20.819 6.529 -15.285 1.00 95.94 94 ASP A C 1
ATOM 739 O O . ASP A 1 94 ? 20.288 6.750 -16.376 1.00 95.94 94 ASP A O 1
ATOM 743 N N . ASP A 1 95 ? 21.302 5.323 -14.970 1.00 97.06 95 ASP A N 1
ATOM 744 C CA . ASP A 1 95 ? 21.215 4.146 -15.835 1.00 97.06 95 ASP A CA 1
ATOM 745 C C . ASP A 1 95 ? 20.675 2.918 -15.075 1.00 97.06 95 ASP A C 1
ATOM 747 O O . ASP A 1 95 ? 21.409 1.960 -14.798 1.00 97.06 95 ASP A O 1
ATOM 751 N N . PRO A 1 96 ? 19.384 2.945 -14.695 1.00 97.56 96 PRO A N 1
ATOM 752 C CA . PRO A 1 96 ? 18.761 1.867 -13.952 1.00 97.56 96 PRO A CA 1
ATOM 753 C C . PRO A 1 96 ? 18.464 0.683 -14.869 1.00 97.56 96 PRO A C 1
ATOM 755 O O . PRO A 1 96 ? 18.045 0.841 -16.025 1.00 97.56 96 PRO A O 1
ATOM 758 N N . VAL A 1 97 ? 18.627 -0.515 -14.315 1.00 97.94 97 VAL A N 1
ATOM 759 C CA . VAL A 1 97 ? 18.293 -1.783 -14.966 1.00 97.94 97 VAL A CA 1
ATOM 760 C C . VAL A 1 97 ? 17.363 -2.568 -14.047 1.00 97.94 97 VAL A C 1
ATOM 762 O O . VAL A 1 97 ? 17.704 -2.834 -12.894 1.00 97.94 97 VAL A O 1
ATOM 765 N N . LEU A 1 98 ? 16.184 -2.913 -14.564 1.00 97.56 98 LEU A N 1
ATOM 766 C CA . LEU A 1 98 ? 15.205 -3.750 -13.872 1.00 97.56 98 LEU A CA 1
ATOM 767 C C . LEU A 1 98 ? 15.699 -5.201 -13.792 1.00 97.56 98 LEU A C 1
ATOM 769 O O . LEU A 1 98 ? 16.441 -5.651 -14.665 1.00 97.56 98 LEU A O 1
ATOM 773 N N . ASP A 1 99 ? 15.273 -5.916 -12.754 1.00 97.75 99 ASP A N 1
ATOM 774 C CA . ASP A 1 99 ? 15.641 -7.310 -12.471 1.00 97.75 99 ASP A CA 1
ATOM 775 C C . ASP A 1 99 ? 17.165 -7.522 -12.353 1.00 97.75 99 ASP A C 1
ATOM 777 O O . ASP A 1 99 ? 17.700 -8.580 -12.695 1.00 97.75 99 ASP A O 1
ATOM 781 N N . ARG A 1 100 ? 17.891 -6.496 -11.884 1.00 98.00 100 ARG A N 1
ATOM 782 C CA . ARG A 1 100 ? 19.351 -6.523 -11.751 1.00 98.00 100 ARG A CA 1
ATOM 783 C C . ARG A 1 100 ? 19.792 -6.380 -10.302 1.00 98.00 100 ARG A C 1
ATOM 785 O O . ARG A 1 100 ? 19.442 -5.419 -9.626 1.00 98.00 100 ARG A O 1
ATOM 792 N N . GLU A 1 101 ? 20.689 -7.275 -9.900 1.00 97.12 101 GLU A N 1
ATOM 793 C CA . GLU A 1 101 ? 21.440 -7.193 -8.648 1.00 97.12 101 GLU A CA 1
ATOM 794 C C . GLU A 1 101 ? 22.892 -6.708 -8.879 1.00 97.12 101 GLU A C 1
ATOM 796 O O . GLU A 1 101 ? 23.450 -6.934 -9.962 1.00 97.12 101 GLU A O 1
ATOM 801 N N . PRO A 1 102 ? 23.542 -6.067 -7.887 1.00 97.19 102 PRO A N 1
ATOM 802 C CA . PRO A 1 102 ? 22.955 -5.613 -6.626 1.00 97.19 102 PRO A CA 1
ATOM 803 C C . PRO A 1 102 ? 21.964 -4.463 -6.851 1.00 97.19 102 PRO A C 1
ATOM 805 O O . PRO A 1 102 ? 22.241 -3.527 -7.607 1.00 97.19 102 PRO A O 1
ATOM 808 N N . ALA A 1 103 ? 20.812 -4.552 -6.194 1.00 98.06 103 ALA A N 1
ATOM 809 C CA . ALA A 1 103 ? 19.766 -3.546 -6.261 1.00 98.06 103 ALA A CA 1
ATOM 810 C C . ALA A 1 103 ? 20.081 -2.345 -5.359 1.00 98.06 103 ALA A C 1
ATOM 812 O O . ALA A 1 103 ? 20.459 -2.506 -4.196 1.00 98.06 103 ALA A O 1
ATOM 813 N N . PHE A 1 104 ? 19.868 -1.133 -5.868 1.00 97.94 104 PHE A N 1
ATOM 814 C CA . PHE A 1 104 ? 19.837 0.084 -5.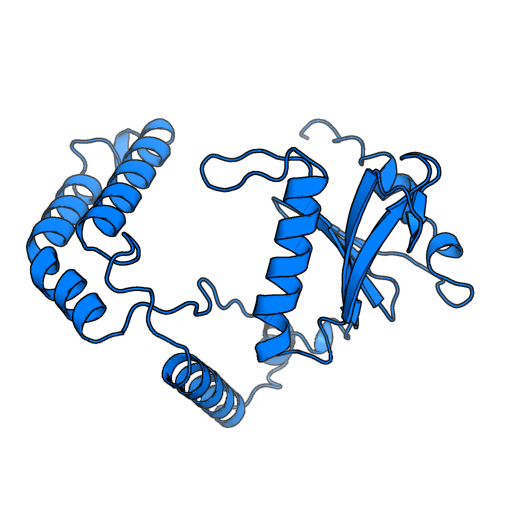050 1.00 97.94 104 PHE A CA 1
ATOM 815 C C . PHE A 1 104 ? 18.402 0.530 -4.725 1.00 97.94 104 PHE A C 1
ATOM 817 O O . PHE A 1 104 ? 18.211 1.396 -3.867 1.00 97.94 104 PHE A O 1
ATOM 824 N N . ASP A 1 105 ? 17.396 -0.026 -5.408 1.00 98.19 105 ASP A N 1
ATOM 825 C CA . ASP A 1 105 ? 15.977 0.221 -5.151 1.00 98.19 105 ASP A CA 1
ATOM 826 C C . ASP A 1 105 ? 15.095 -0.954 -5.599 1.00 98.19 105 ASP A C 1
ATOM 828 O O . ASP A 1 105 ? 15.583 -1.914 -6.198 1.00 98.19 105 ASP A O 1
ATOM 832 N N . TYR A 1 106 ? 13.794 -0.871 -5.312 1.00 98.69 106 TYR A N 1
ATOM 833 C CA . TYR A 1 106 ? 12.816 -1.913 -5.627 1.00 98.69 106 TYR A CA 1
ATOM 834 C C . TYR A 1 106 ? 11.487 -1.321 -6.106 1.00 98.69 106 TYR A C 1
ATOM 836 O O . TYR A 1 106 ? 11.096 -0.218 -5.712 1.00 98.69 106 TYR A O 1
ATOM 844 N N . ALA A 1 107 ? 10.761 -2.084 -6.922 1.00 98.62 107 ALA A N 1
ATOM 845 C CA . ALA A 1 107 ? 9.414 -1.752 -7.375 1.00 98.62 107 ALA A CA 1
ATOM 846 C C . ALA A 1 107 ? 8.448 -2.920 -7.173 1.00 98.62 107 ALA A C 1
ATOM 848 O O . ALA A 1 107 ? 8.844 -4.083 -7.193 1.00 98.62 107 ALA A O 1
ATOM 849 N N . VAL A 1 108 ? 7.160 -2.609 -7.047 1.00 98.75 108 VAL A N 1
ATOM 850 C CA . VAL A 1 108 ? 6.084 -3.586 -7.243 1.00 98.75 108 VAL A CA 1
ATOM 851 C C . VAL A 1 108 ? 5.745 -3.608 -8.728 1.00 98.75 108 VAL A C 1
ATOM 853 O O . VAL A 1 108 ? 5.390 -2.568 -9.291 1.00 98.75 108 VAL A O 1
ATOM 856 N N . ARG A 1 109 ? 5.840 -4.776 -9.363 1.00 98.56 109 ARG A N 1
ATOM 857 C CA . ARG A 1 109 ? 5.359 -4.987 -10.729 1.00 98.56 109 ARG A CA 1
ATOM 858 C C . ARG A 1 109 ? 3.909 -5.415 -10.689 1.00 98.56 109 ARG A C 1
ATOM 860 O O . ARG A 1 109 ? 3.543 -6.362 -9.991 1.00 98.56 109 ARG A O 1
ATOM 867 N N . MET A 1 110 ? 3.096 -4.728 -11.471 1.00 98.12 110 MET A N 1
ATOM 868 C CA . MET A 1 110 ? 1.673 -4.984 -11.577 1.00 98.12 110 MET A CA 1
ATOM 869 C C . MET A 1 110 ? 1.273 -5.145 -13.039 1.00 98.12 110 MET A C 1
ATOM 871 O O . MET A 1 110 ? 1.910 -4.579 -13.926 1.00 98.12 110 MET A O 1
ATOM 875 N N . ARG A 1 111 ? 0.204 -5.885 -13.312 1.00 97.12 111 ARG A N 1
ATOM 876 C CA . ARG A 1 111 ? -0.462 -5.838 -14.611 1.00 97.12 111 ARG A CA 1
ATOM 877 C C . ARG A 1 111 ? -1.191 -4.510 -14.722 1.00 97.12 111 ARG A C 1
ATOM 879 O O . ARG A 1 111 ? -2.015 -4.182 -13.873 1.00 97.12 111 ARG A O 1
ATOM 886 N N . GLU A 1 112 ? -0.881 -3.760 -15.766 1.00 95.25 112 GLU A N 1
ATOM 887 C CA . GLU A 1 112 ? -1.644 -2.560 -16.078 1.00 95.25 112 GLU A CA 1
ATOM 888 C C . GLU A 1 112 ? -2.990 -2.956 -16.683 1.00 95.25 112 GLU A C 1
ATOM 890 O O . GLU A 1 112 ? -3.077 -3.908 -17.464 1.00 95.25 112 GLU A O 1
ATOM 895 N N . PHE A 1 113 ? -4.038 -2.229 -16.311 1.00 92.31 113 PHE A N 1
ATOM 896 C CA . PHE A 1 113 ? -5.379 -2.403 -16.848 1.00 92.31 113 PHE A CA 1
ATOM 897 C C . PHE A 1 113 ? -5.906 -1.067 -17.390 1.00 92.31 113 PHE A C 1
ATOM 899 O O . PHE A 1 113 ? -5.439 -0.010 -16.957 1.00 92.31 113 PHE A O 1
ATOM 906 N N . PRO A 1 114 ? -6.853 -1.093 -18.347 1.00 90.56 114 PRO A N 1
ATOM 907 C CA . PRO A 1 114 ? -7.391 0.121 -18.952 1.00 90.56 114 PRO A CA 1
ATOM 908 C C . PRO A 1 114 ? -7.983 1.063 -17.905 1.00 90.56 114 PRO A C 1
ATOM 910 O O . PRO A 1 114 ? -8.677 0.623 -16.986 1.00 90.56 114 PRO A O 1
ATOM 913 N N . SER A 1 115 ? -7.750 2.365 -18.059 1.00 86.69 115 SER A N 1
ATOM 914 C CA . SER A 1 115 ? -8.206 3.365 -17.086 1.00 86.69 115 SER A CA 1
ATOM 915 C C . SER A 1 115 ? -9.735 3.409 -16.951 1.00 86.69 115 SER A C 1
ATOM 917 O O . SER A 1 115 ? -10.264 3.726 -15.889 1.00 86.69 115 SER A O 1
ATOM 919 N N . GLU A 1 116 ? -10.436 3.012 -18.009 1.00 90.69 116 GLU A N 1
ATOM 920 C CA . GLU A 1 116 ? -11.891 2.927 -18.135 1.00 90.69 116 GLU A CA 1
ATOM 921 C C . GLU A 1 116 ? -12.472 1.770 -17.309 1.00 90.69 116 GLU A C 1
ATOM 923 O O . GLU A 1 116 ? -13.651 1.779 -16.965 1.00 90.69 116 GLU A O 1
ATOM 928 N N . ALA A 1 117 ? -11.650 0.773 -16.962 1.00 90.81 117 ALA A N 1
ATOM 929 C CA . ALA A 1 117 ? -12.063 -0.335 -16.107 1.00 90.81 117 ALA A CA 1
ATOM 930 C C . ALA A 1 117 ? -12.059 0.028 -14.611 1.00 90.81 117 ALA A C 1
ATOM 932 O O . ALA A 1 117 ? -12.585 -0.744 -13.807 1.00 90.81 117 ALA A O 1
ATOM 933 N N . ARG A 1 118 ? -11.512 1.193 -14.228 1.00 92.12 118 ARG A N 1
ATOM 934 C CA . ARG A 1 118 ? -11.560 1.683 -12.843 1.00 92.12 118 ARG A CA 1
ATOM 935 C C . ARG A 1 118 ? -13.003 1.935 -12.404 1.00 92.12 118 ARG A C 1
ATOM 937 O O . ARG A 1 118 ? -13.845 2.381 -13.189 1.00 92.12 118 ARG A O 1
ATOM 944 N N . LEU A 1 119 ? -13.294 1.658 -11.134 1.00 92.38 119 LEU A N 1
ATOM 945 C CA . LEU A 1 119 ? -14.665 1.674 -10.626 1.00 92.38 119 LEU A CA 1
ATOM 946 C C . LEU A 1 119 ? -15.269 3.088 -10.624 1.00 92.38 119 LEU A C 1
ATOM 948 O O . LEU A 1 119 ? -16.452 3.233 -10.923 1.00 92.38 119 LEU A O 1
ATOM 952 N N . ASP A 1 120 ? -14.470 4.131 -10.375 1.00 93.38 120 ASP A N 1
ATOM 953 C CA . ASP A 1 120 ? -14.903 5.533 -10.489 1.00 93.38 120 ASP A CA 1
ATOM 954 C C . ASP A 1 120 ? -15.390 5.876 -11.905 1.00 93.38 120 ASP A C 1
ATOM 956 O O . ASP A 1 120 ? -16.420 6.535 -12.066 1.00 93.38 120 ASP A O 1
ATOM 960 N N . ARG A 1 121 ? -14.692 5.381 -12.935 1.00 94.25 121 ARG A N 1
ATOM 961 C CA . ARG A 1 121 ? -15.046 5.601 -14.345 1.00 94.25 121 ARG A CA 1
ATOM 962 C C . ARG A 1 121 ? -16.275 4.817 -14.753 1.00 94.25 121 ARG A C 1
ATOM 964 O O . ARG A 1 121 ? -17.215 5.401 -15.282 1.00 94.25 121 ARG A O 1
ATOM 971 N N . ARG A 1 122 ? -16.336 3.536 -14.392 1.00 95.31 122 ARG A N 1
ATOM 972 C CA . ARG A 1 122 ? -17.527 2.719 -14.649 1.00 95.31 122 ARG A CA 1
ATOM 973 C C . ARG A 1 122 ? -18.779 3.289 -13.980 1.00 95.31 122 ARG A C 1
ATOM 975 O O . ARG A 1 122 ? -19.852 3.218 -14.570 1.00 95.31 122 ARG A O 1
ATOM 982 N N . ILE A 1 123 ? -18.663 3.855 -12.775 1.00 94.81 123 ILE A N 1
ATOM 983 C CA . ILE A 1 123 ? -19.784 4.530 -12.102 1.00 94.81 123 ILE A CA 1
ATOM 984 C C . ILE A 1 123 ? -20.196 5.786 -12.873 1.00 94.81 123 ILE A C 1
ATOM 986 O O . ILE A 1 123 ? -21.386 5.971 -13.126 1.00 94.81 123 ILE A O 1
ATOM 990 N N . ALA A 1 124 ? -19.235 6.629 -13.262 1.00 94.62 124 ALA A N 1
ATOM 991 C CA . ALA A 1 124 ? -19.511 7.844 -14.028 1.00 94.62 124 ALA A CA 1
ATOM 992 C C . ALA A 1 124 ? -20.202 7.547 -15.372 1.00 94.62 124 ALA A C 1
ATOM 994 O O . ALA A 1 124 ? -21.096 8.289 -15.777 1.00 94.62 124 ALA A O 1
ATOM 995 N N . ASP A 1 125 ? -19.847 6.428 -16.005 1.00 95.12 125 ASP A N 1
ATOM 996 C CA . ASP A 1 125 ? -20.412 5.974 -17.279 1.00 95.12 125 ASP A CA 1
ATOM 997 C C . ASP A 1 125 ? -21.739 5.199 -17.122 1.00 95.12 125 ASP A C 1
ATOM 999 O O . ASP A 1 125 ? -22.313 4.735 -18.108 1.00 95.12 125 ASP A O 1
ATOM 1003 N N . GLY A 1 126 ? -22.246 5.030 -15.894 1.00 94.94 126 GLY A N 1
ATOM 1004 C CA . GLY A 1 126 ? -23.477 4.276 -15.622 1.00 94.94 126 GLY A CA 1
ATOM 1005 C C . GLY A 1 126 ? -23.354 2.766 -15.868 1.00 94.94 126 GLY A C 1
ATOM 1006 O O . GLY A 1 126 ? -24.363 2.077 -16.011 1.00 94.94 126 GLY A O 1
ATOM 1007 N N . ALA A 1 127 ? -22.128 2.243 -15.914 1.00 95.50 127 ALA A N 1
ATOM 1008 C CA . ALA A 1 127 ? -21.799 0.849 -16.211 1.00 95.50 127 ALA A CA 1
ATOM 1009 C C . ALA A 1 127 ? -21.676 -0.041 -14.957 1.00 95.50 127 ALA A C 1
ATOM 1011 O O . ALA A 1 127 ? -21.146 -1.153 -15.044 1.00 95.50 127 ALA A O 1
ATOM 1012 N N . VAL A 1 128 ? -22.113 0.456 -13.794 1.00 96.19 128 VAL A N 1
ATOM 1013 C CA . VAL A 1 128 ? -22.154 -0.281 -12.522 1.00 96.19 128 VAL A CA 1
ATOM 1014 C C . VAL A 1 128 ? -23.599 -0.448 -12.086 1.00 96.19 128 VAL A C 1
ATOM 1016 O O . VAL A 1 128 ? -24.328 0.528 -11.901 1.00 96.19 128 VAL A O 1
ATOM 1019 N N . LEU A 1 129 ? -24.006 -1.699 -11.922 1.00 96.00 129 LEU A N 1
ATOM 1020 C CA . LEU A 1 129 ? -25.329 -2.081 -11.461 1.00 96.00 129 LEU A CA 1
ATOM 1021 C C . LEU A 1 129 ? -25.342 -2.224 -9.938 1.00 96.00 129 LEU A C 1
ATOM 1023 O O . LEU A 1 129 ? -24.314 -2.425 -9.296 1.00 96.00 129 LEU A O 1
ATOM 1027 N N . LEU A 1 130 ? -26.539 -2.201 -9.347 1.00 95.81 130 LEU A N 1
ATOM 1028 C CA . LEU A 1 130 ? -26.701 -2.512 -7.924 1.00 95.81 130 LEU A CA 1
ATOM 1029 C C . LEU A 1 130 ? -26.149 -3.907 -7.583 1.00 95.81 130 LEU A C 1
ATOM 1031 O O . LEU A 1 130 ? -25.558 -4.075 -6.524 1.00 95.81 130 LEU A O 1
ATOM 1035 N N . ALA A 1 131 ? -26.313 -4.873 -8.492 1.00 97.12 131 ALA A N 1
ATOM 1036 C CA . ALA A 1 131 ? -25.777 -6.222 -8.332 1.00 97.12 131 ALA A CA 1
ATOM 1037 C C . ALA A 1 131 ? -24.247 -6.217 -8.173 1.00 97.12 131 ALA A C 1
ATOM 1039 O O . ALA A 1 131 ? -23.753 -6.825 -7.236 1.00 97.12 131 ALA A O 1
ATOM 1040 N N . ASP A 1 132 ? -23.514 -5.433 -8.976 1.00 95.50 132 ASP A N 1
ATOM 1041 C CA . ASP A 1 132 ? -22.050 -5.331 -8.865 1.00 95.50 132 ASP A CA 1
ATOM 1042 C C . ASP A 1 132 ? -21.610 -4.823 -7.477 1.00 95.50 132 ASP A C 1
ATOM 1044 O O . ASP A 1 132 ? -20.592 -5.250 -6.933 1.00 95.50 132 ASP A O 1
ATOM 1048 N N . ILE A 1 133 ? -22.376 -3.897 -6.886 1.00 95.00 133 ILE A N 1
ATOM 1049 C CA . ILE A 1 133 ? -22.094 -3.351 -5.550 1.00 95.00 133 ILE A CA 1
ATOM 1050 C C . ILE A 1 133 ? -22.394 -4.374 -4.454 1.00 95.00 133 ILE A C 1
ATOM 1052 O O . ILE A 1 133 ? -21.651 -4.446 -3.473 1.00 95.00 133 ILE A O 1
ATOM 1056 N N . VAL A 1 134 ? -23.469 -5.149 -4.607 1.00 96.81 134 VAL A N 1
ATOM 1057 C CA . VAL A 1 134 ? -23.798 -6.244 -3.684 1.00 96.81 134 VAL A CA 1
ATOM 1058 C C . VAL A 1 134 ? -22.699 -7.303 -3.731 1.00 96.81 134 VAL A C 1
ATOM 1060 O O . VAL A 1 134 ? -22.138 -7.612 -2.682 1.00 96.81 134 VAL A O 1
ATOM 1063 N N . ASP A 1 135 ? -22.307 -7.748 -4.926 1.00 96.38 135 ASP A N 1
ATOM 1064 C CA . ASP A 1 135 ? -21.244 -8.739 -5.124 1.00 96.38 135 ASP A CA 1
ATOM 1065 C C . ASP A 1 135 ? -19.912 -8.265 -4.515 1.00 96.38 135 ASP A C 1
ATOM 1067 O O . ASP A 1 135 ? -19.227 -9.015 -3.816 1.00 96.38 135 ASP A O 1
ATOM 1071 N N . LEU A 1 136 ? -19.553 -6.989 -4.710 1.00 94.19 136 LEU A N 1
ATOM 1072 C CA . LEU A 1 136 ? -18.360 -6.395 -4.101 1.00 94.19 136 LEU A CA 1
ATOM 1073 C C . LEU A 1 136 ? -18.440 -6.378 -2.565 1.00 94.19 136 LEU A C 1
ATOM 1075 O O . LEU A 1 136 ? -17.455 -6.684 -1.889 1.00 94.19 136 LEU A O 1
ATOM 1079 N N . ALA A 1 137 ? -19.591 -6.006 -2.001 1.00 94.50 137 ALA A N 1
ATOM 1080 C CA . ALA A 1 137 ? -19.781 -5.951 -0.554 1.00 94.50 137 ALA A CA 1
ATOM 1081 C C . ALA A 1 137 ? -19.721 -7.347 0.085 1.00 94.50 137 ALA A C 1
ATOM 1083 O O . ALA A 1 137 ? -19.109 -7.503 1.147 1.00 94.50 137 ALA A O 1
ATOM 1084 N N . GLU A 1 138 ? -20.310 -8.352 -0.566 1.00 97.00 138 GLU A N 1
ATOM 1085 C CA . GLU A 1 138 ? -20.249 -9.754 -0.145 1.00 97.00 138 GLU A CA 1
ATOM 1086 C C . GLU A 1 138 ? -18.812 -10.277 -0.200 1.00 97.00 138 GLU A C 1
ATOM 1088 O O . GLU A 1 138 ? -18.309 -10.750 0.821 1.00 97.00 138 GLU A O 1
ATOM 1093 N N . LEU A 1 139 ? -18.098 -10.068 -1.313 1.00 95.38 139 LEU A N 1
ATOM 1094 C CA . LEU A 1 139 ? -16.687 -10.446 -1.457 1.00 95.38 139 LEU A CA 1
ATOM 1095 C C . LEU A 1 139 ? -15.813 -9.854 -0.340 1.00 95.38 139 LEU A C 1
ATOM 1097 O O . LEU A 1 139 ? -15.024 -10.561 0.292 1.00 95.38 139 LEU A O 1
ATOM 1101 N N . VAL A 1 140 ? -15.950 -8.552 -0.070 1.00 94.50 140 VAL A N 1
ATOM 1102 C CA . VAL A 1 140 ? -15.188 -7.868 0.988 1.00 94.50 140 VAL A CA 1
ATOM 1103 C C . VAL A 1 140 ? -15.566 -8.402 2.372 1.00 94.50 140 VAL A C 1
ATOM 1105 O O . VAL A 1 140 ? -14.690 -8.611 3.219 1.00 94.50 140 VAL A O 1
ATOM 1108 N N . GLY A 1 141 ? -16.857 -8.637 2.615 1.00 95.06 141 GLY A N 1
ATOM 1109 C CA . GLY A 1 141 ? -17.364 -9.194 3.867 1.00 95.06 141 GLY A CA 1
ATOM 1110 C C . GLY A 1 141 ? -16.819 -10.596 4.143 1.00 95.06 141 GLY A C 1
ATOM 1111 O O . GLY A 1 141 ? -16.286 -10.846 5.229 1.00 95.06 141 GLY A O 1
ATOM 1112 N N . GLU A 1 142 ? -16.892 -11.485 3.155 1.00 95.88 142 GLU A N 1
ATOM 1113 C CA . GLU A 1 142 ? -16.366 -12.850 3.227 1.00 95.88 142 GLU A CA 1
ATOM 1114 C C . GLU A 1 142 ? -14.852 -12.862 3.429 1.00 95.88 142 GLU A C 1
ATOM 1116 O O . GLU A 1 142 ? -14.352 -13.553 4.323 1.00 95.88 142 GLU A O 1
ATOM 1121 N N . PHE A 1 143 ? -14.120 -12.040 2.674 1.00 95.69 143 PHE A N 1
ATOM 1122 C CA . PHE A 1 143 ? -12.677 -11.892 2.835 1.00 95.69 143 PHE A CA 1
ATOM 1123 C C . PHE A 1 143 ? -12.315 -11.481 4.270 1.00 95.69 143 PHE A C 1
ATOM 1125 O O . PHE A 1 143 ? -11.507 -12.138 4.932 1.00 95.69 143 PHE A O 1
ATOM 1132 N N . HIS A 1 144 ? -12.961 -10.443 4.810 1.00 95.19 144 HIS A N 1
ATOM 1133 C CA . HIS A 1 144 ? -12.737 -10.009 6.191 1.00 95.19 144 HIS A CA 1
ATOM 1134 C C . HIS A 1 144 ? -13.123 -11.081 7.222 1.00 95.19 144 HIS A C 1
ATOM 1136 O O . HIS A 1 144 ? -12.463 -11.214 8.261 1.00 95.19 144 HIS A O 1
ATOM 1142 N N . ALA A 1 145 ? -14.172 -11.865 6.969 1.00 94.00 145 ALA A N 1
ATOM 1143 C CA . ALA A 1 145 ? -14.596 -12.942 7.859 1.00 94.00 145 ALA A CA 1
ATOM 1144 C C . ALA A 1 145 ? -13.542 -14.059 7.957 1.00 94.00 145 ALA A C 1
ATOM 1146 O O . ALA A 1 145 ? -13.294 -14.551 9.061 1.00 94.00 145 ALA A O 1
ATOM 1147 N N . GLN A 1 146 ? -12.869 -14.387 6.851 1.00 94.56 146 GLN A N 1
ATOM 1148 C CA . GLN A 1 146 ? -11.871 -15.461 6.771 1.00 94.56 146 GLN A CA 1
ATOM 1149 C C . GLN A 1 146 ? -10.489 -15.081 7.328 1.00 94.56 146 GLN A C 1
ATOM 1151 O O . GLN A 1 146 ? -9.711 -15.961 7.699 1.00 94.56 146 GLN A O 1
ATOM 1156 N N . LEU A 1 147 ? -10.168 -13.786 7.420 1.00 95.44 147 LEU A N 1
ATOM 1157 C CA . LEU A 1 147 ? -8.872 -13.343 7.936 1.00 95.44 147 LEU A CA 1
ATOM 1158 C C . LEU A 1 147 ? -8.673 -13.706 9.422 1.00 95.44 147 LEU A C 1
ATOM 1160 O O . LEU A 1 147 ? -9.619 -13.594 10.218 1.00 95.44 147 LEU A O 1
ATOM 1164 N N . PRO A 1 148 ? -7.440 -14.074 9.825 1.00 95.38 148 PRO A N 1
ATOM 1165 C CA . PRO A 1 148 ? -7.120 -14.328 11.221 1.00 95.38 148 PRO A CA 1
ATOM 1166 C C . PRO A 1 148 ? -7.229 -13.043 12.048 1.00 95.38 148 PRO A C 1
ATOM 1168 O O . PRO A 1 148 ? -6.928 -11.942 11.578 1.00 95.38 148 PRO A O 1
ATOM 1171 N N . ALA A 1 149 ? -7.637 -13.197 13.307 1.00 96.12 149 ALA A N 1
ATOM 1172 C CA . ALA A 1 149 ? -7.568 -12.116 14.277 1.00 96.12 149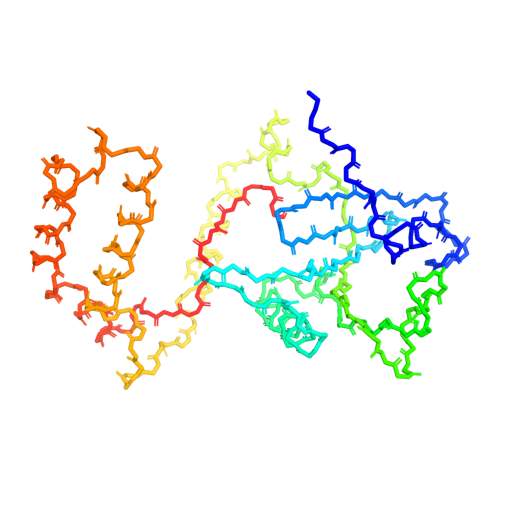 ALA A CA 1
ATOM 1173 C C . ALA A 1 149 ? -6.108 -11.748 14.572 1.00 96.12 149 ALA A C 1
ATOM 1175 O O . ALA A 1 149 ? -5.217 -12.601 14.569 1.00 96.12 149 ALA A O 1
ATOM 1176 N N . ALA A 1 150 ? -5.874 -10.473 14.866 1.00 94.75 150 ALA A N 1
ATOM 1177 C CA . ALA A 1 150 ? -4.600 -10.000 15.371 1.00 94.75 150 ALA A CA 1
ATOM 1178 C C . ALA A 1 150 ? -4.233 -10.745 16.671 1.00 94.75 150 ALA A C 1
ATOM 1180 O O . ALA A 1 150 ? -5.130 -11.051 17.467 1.00 94.75 150 ALA A O 1
ATOM 1181 N N . PRO A 1 151 ? -2.936 -11.004 16.925 1.00 93.38 151 PRO A N 1
ATOM 1182 C CA . PRO A 1 151 ? -2.503 -11.703 18.131 1.00 93.38 151 PRO A CA 1
ATOM 1183 C C . PRO A 1 151 ? -3.063 -11.059 19.404 1.00 93.38 151 PRO A C 1
ATOM 1185 O O . PRO A 1 151 ? -3.081 -9.829 19.538 1.00 93.38 151 PRO A O 1
ATOM 1188 N N . ALA A 1 152 ? -3.535 -11.882 20.344 1.00 89.00 152 ALA A N 1
ATOM 1189 C CA . ALA A 1 152 ? -4.206 -11.398 21.551 1.00 89.00 152 ALA A CA 1
ATOM 1190 C C . ALA A 1 152 ? -3.288 -10.506 22.408 1.00 89.00 152 ALA A C 1
ATOM 1192 O O . ALA A 1 152 ? -3.743 -9.507 22.977 1.00 89.00 152 ALA A O 1
ATOM 1193 N N . ASP A 1 153 ? -1.997 -10.828 22.429 1.00 91.38 153 ASP A N 1
ATOM 1194 C CA . ASP A 1 153 ? -0.915 -10.116 23.110 1.00 91.38 153 ASP A CA 1
ATOM 1195 C C . ASP A 1 153 ? -0.428 -8.858 22.367 1.00 91.38 153 ASP A C 1
ATOM 1197 O O . ASP A 1 153 ? 0.267 -8.029 22.954 1.00 91.38 153 ASP A O 1
ATOM 1201 N N . SER A 1 154 ? -0.834 -8.648 21.109 1.00 93.62 154 SER A N 1
ATOM 1202 C CA . SER A 1 154 ? -0.484 -7.435 20.360 1.00 93.62 154 SER A CA 1
ATOM 1203 C C . SER A 1 154 ? -1.191 -6.189 20.910 1.00 93.62 154 SER A C 1
ATOM 1205 O O . SER A 1 154 ? -2.313 -6.251 21.408 1.00 93.62 154 SER A O 1
ATOM 1207 N N . GLY A 1 155 ? -0.591 -5.005 20.769 1.00 92.12 155 GLY A N 1
ATOM 1208 C CA . GLY A 1 155 ? -1.269 -3.738 21.095 1.00 92.12 155 GLY A CA 1
ATOM 1209 C C . GLY A 1 155 ? -2.404 -3.370 20.124 1.00 92.12 155 GLY A C 1
ATOM 1210 O O . GLY A 1 155 ? -3.249 -2.529 20.443 1.00 92.12 155 GLY A O 1
ATOM 1211 N N . LEU A 1 156 ? -2.452 -4.014 18.952 1.00 92.50 156 LEU A N 1
ATOM 1212 C CA . LEU A 1 156 ? -3.328 -3.649 17.840 1.00 92.50 156 LEU A CA 1
ATOM 1213 C C . LEU A 1 156 ? -4.806 -3.699 18.232 1.00 92.50 156 LEU A C 1
ATOM 1215 O O . LEU A 1 156 ? -5.288 -4.656 18.840 1.00 92.50 156 LEU A O 1
ATOM 1219 N N . GLY A 1 157 ? -5.524 -2.632 17.879 1.00 92.31 157 GLY A N 1
ATOM 1220 C CA . GLY A 1 157 ? -6.960 -2.503 18.110 1.00 92.31 157 GLY A CA 1
ATOM 1221 C C . GLY A 1 157 ? -7.384 -2.452 19.581 1.00 92.31 157 GLY A C 1
ATOM 1222 O O . GLY A 1 157 ? -8.578 -2.512 19.866 1.00 92.31 157 GLY A O 1
ATOM 1223 N N . THR A 1 158 ? -6.444 -2.336 20.526 1.00 95.19 158 THR A N 1
ATOM 1224 C CA . THR A 1 158 ? -6.801 -2.038 21.918 1.00 95.19 158 THR A CA 1
ATOM 1225 C C . THR A 1 158 ? -7.349 -0.620 22.018 1.00 95.19 158 THR A C 1
ATOM 1227 O O . THR A 1 158 ? -6.913 0.284 21.301 1.00 95.19 158 THR A O 1
ATOM 1230 N N . ALA A 1 159 ? -8.272 -0.397 22.954 1.00 95.38 159 ALA A N 1
ATOM 1231 C CA . ALA A 1 159 ? -8.809 0.937 23.196 1.00 95.38 159 ALA A CA 1
ATOM 1232 C C . ALA A 1 159 ? -7.702 1.962 23.496 1.00 95.38 159 ALA A C 1
ATOM 1234 O O . ALA A 1 159 ? -7.786 3.104 23.060 1.00 95.38 159 ALA A O 1
ATOM 1235 N N . THR A 1 160 ? -6.651 1.543 24.208 1.00 94.69 160 THR A N 1
ATOM 1236 C CA . THR A 1 160 ? -5.506 2.398 24.538 1.00 94.69 160 THR A CA 1
ATOM 1237 C C . THR A 1 160 ? -4.747 2.846 23.291 1.00 94.69 160 THR A C 1
ATOM 1239 O O . THR A 1 160 ? -4.485 4.036 23.155 1.00 94.69 160 THR A O 1
ATOM 1242 N N . GLU A 1 161 ? -4.412 1.932 22.374 1.00 94.81 161 GLU A N 1
ATOM 1243 C CA . GLU A 1 161 ? -3.711 2.302 21.135 1.00 94.81 161 GLU A CA 1
ATOM 1244 C C . GLU A 1 161 ? -4.589 3.165 20.224 1.00 94.81 161 GLU A C 1
ATOM 1246 O O . GLU A 1 161 ? -4.117 4.168 19.700 1.00 94.81 161 GLU A O 1
ATOM 1251 N N . ILE A 1 162 ? -5.880 2.837 20.097 1.00 93.94 162 ILE A N 1
ATOM 1252 C CA . ILE A 1 162 ? -6.823 3.625 19.289 1.00 93.94 162 ILE A CA 1
ATOM 1253 C C . ILE A 1 162 ? -6.913 5.064 19.812 1.00 93.94 162 ILE A C 1
ATOM 1255 O O . ILE A 1 162 ? -6.786 6.010 19.036 1.00 93.94 162 ILE A O 1
ATOM 1259 N N . VAL A 1 163 ? -7.099 5.246 21.124 1.00 94.25 163 VAL A N 1
ATOM 1260 C CA . VAL A 1 163 ? -7.167 6.585 21.730 1.00 94.25 163 VAL A CA 1
ATOM 1261 C C . VAL A 1 163 ? -5.838 7.320 21.578 1.00 94.25 163 VAL A C 1
ATOM 1263 O O . VAL A 1 163 ? -5.851 8.492 21.216 1.00 94.25 163 VAL A O 1
ATOM 1266 N N . ARG A 1 164 ? -4.699 6.636 21.744 1.00 93.31 164 ARG A N 1
ATOM 1267 C CA . ARG A 1 164 ? -3.379 7.244 21.526 1.00 93.31 164 ARG A CA 1
ATOM 1268 C C . ARG A 1 164 ? -3.207 7.741 20.088 1.00 93.31 164 ARG A C 1
ATOM 1270 O O . ARG A 1 164 ? -2.681 8.833 19.881 1.00 93.31 164 ARG A O 1
ATOM 1277 N N . SER A 1 165 ? -3.652 6.975 19.090 1.00 92.12 165 SER A N 1
ATOM 1278 C CA . SER A 1 165 ? -3.634 7.413 17.688 1.00 92.12 165 SER A CA 1
ATOM 1279 C C . SER A 1 165 ? -4.512 8.646 17.466 1.00 92.12 165 SER A C 1
ATOM 1281 O O . SER A 1 165 ? -4.091 9.579 16.785 1.00 92.12 165 SER A O 1
ATOM 1283 N N . VAL A 1 166 ? -5.700 8.689 18.076 1.00 92.56 166 VAL A N 1
ATOM 1284 C CA . VAL A 1 166 ? -6.589 9.861 18.019 1.00 92.56 166 VAL A CA 1
ATOM 1285 C C . VAL A 1 166 ? -5.940 11.087 18.669 1.00 92.56 166 VAL A C 1
ATOM 1287 O O . VAL A 1 166 ? -5.957 12.164 18.077 1.00 92.56 166 VAL A O 1
ATOM 1290 N N . GLU A 1 167 ? -5.327 10.934 19.843 1.00 91.81 167 GLU A N 1
ATOM 1291 C CA . GLU A 1 167 ? -4.610 12.007 20.546 1.00 91.81 167 GLU A CA 1
ATOM 1292 C C . GLU A 1 167 ? -3.442 12.554 19.719 1.00 91.81 167 GLU A C 1
ATOM 1294 O O . GLU A 1 167 ? -3.290 13.771 19.601 1.00 91.81 167 GLU A O 1
ATOM 1299 N N . LYS A 1 168 ? -2.652 11.672 19.093 1.00 90.75 168 LYS A N 1
ATOM 1300 C CA . LYS A 1 168 ? -1.557 12.071 18.198 1.00 90.75 168 LYS A CA 1
ATOM 1301 C C . LYS A 1 168 ? -2.081 12.870 17.003 1.00 90.75 168 LYS A C 1
ATOM 1303 O O . LYS A 1 168 ? -1.584 13.963 16.743 1.00 90.75 168 LYS A O 1
ATOM 1308 N N . ASN A 1 169 ? -3.118 12.371 16.328 1.00 90.25 169 ASN A N 1
ATOM 1309 C CA . ASN A 1 169 ? -3.724 13.059 15.186 1.00 90.25 169 ASN A CA 1
ATOM 1310 C C . ASN A 1 169 ? -4.294 14.426 15.588 1.00 90.25 169 ASN A C 1
ATOM 1312 O O . ASN A 1 169 ? -4.134 15.403 14.856 1.00 90.25 169 ASN A O 1
ATOM 1316 N N . LEU A 1 170 ? -4.928 14.519 16.762 1.00 90.69 170 LEU A N 1
ATOM 1317 C CA . LEU A 1 170 ? -5.411 15.786 17.308 1.00 90.69 170 LEU A CA 1
ATOM 1318 C C . LEU A 1 170 ? -4.267 16.767 17.557 1.00 90.69 170 LEU A C 1
ATOM 1320 O O . LEU A 1 170 ? -4.386 17.921 17.160 1.00 90.69 170 LEU A O 1
ATOM 1324 N N . ALA A 1 171 ? -3.167 16.327 18.169 1.00 89.19 171 ALA A N 1
ATOM 1325 C CA . ALA A 1 171 ? -2.014 17.183 18.436 1.00 89.19 171 ALA A CA 1
ATOM 1326 C C . ALA A 1 171 ? -1.373 17.713 17.141 1.00 89.19 171 ALA A C 1
ATOM 1328 O O . ALA A 1 171 ? -1.140 18.916 17.019 1.00 89.19 171 ALA A O 1
ATOM 1329 N N . GLU A 1 172 ? -1.148 16.838 16.156 1.00 88.38 172 GLU A N 1
ATOM 1330 C CA . GLU A 1 172 ? -0.578 17.213 14.856 1.00 88.38 172 GLU A CA 1
ATOM 1331 C C . GLU A 1 172 ? -1.503 18.174 14.093 1.00 88.38 172 GLU A C 1
ATOM 1333 O O . GLU A 1 172 ? -1.064 19.215 13.603 1.00 88.38 172 GLU A O 1
ATOM 1338 N N . THR A 1 173 ? -2.807 17.889 14.054 1.00 88.94 173 THR A N 1
ATOM 1339 C CA . THR A 1 173 ? -3.768 18.739 13.332 1.00 88.94 173 THR A CA 1
ATOM 1340 C C . THR A 1 173 ? -4.006 20.069 14.055 1.00 88.94 173 THR A C 1
ATOM 1342 O O . THR A 1 173 ? -4.153 21.111 13.413 1.00 88.94 173 THR A O 1
ATOM 1345 N N . ALA A 1 174 ? -3.999 20.080 15.391 1.00 90.50 174 ALA A N 1
ATOM 1346 C CA . ALA A 1 174 ? -4.117 21.298 16.189 1.00 90.50 174 ALA A CA 1
ATOM 1347 C C . ALA A 1 174 ? -2.951 22.265 15.957 1.00 90.50 174 ALA A C 1
ATOM 1349 O O . ALA A 1 174 ? -3.164 23.472 16.022 1.00 90.50 174 ALA A O 1
ATOM 1350 N N . ALA A 1 175 ? -1.749 21.769 15.647 1.00 88.69 175 ALA A N 1
ATOM 1351 C CA . ALA A 1 175 ? -0.621 22.629 15.288 1.00 88.69 175 ALA A CA 1
ATOM 1352 C C . ALA A 1 175 ? -0.881 23.418 13.990 1.00 88.69 175 ALA A C 1
ATOM 1354 O O . ALA A 1 175 ? -0.439 24.558 13.868 1.00 88.69 175 ALA A O 1
ATOM 1355 N N . ALA A 1 176 ? -1.638 22.845 13.046 1.00 88.81 176 ALA A N 1
ATOM 1356 C CA . ALA A 1 176 ? -2.003 23.500 11.790 1.00 88.81 176 ALA A CA 1
ATOM 1357 C C . ALA A 1 176 ? -3.258 24.388 11.908 1.00 88.81 176 ALA A C 1
ATOM 1359 O O . ALA A 1 176 ? -3.334 25.441 11.277 1.00 88.81 176 ALA A O 1
ATOM 1360 N N . VAL A 1 177 ? -4.255 23.979 12.706 1.00 89.06 177 VAL A N 1
ATOM 1361 C CA . VAL A 1 177 ? -5.546 24.685 12.858 1.00 89.06 177 VAL A CA 1
ATOM 1362 C C . VAL A 1 177 ? -5.983 24.818 14.329 1.00 89.06 177 VAL A C 1
ATOM 1364 O O . VAL A 1 177 ? -7.045 24.318 14.726 1.00 89.06 177 VAL A O 1
ATOM 1367 N N . PRO A 1 178 ? -5.211 25.535 15.167 1.00 85.50 178 PRO A N 1
ATOM 1368 C CA . PRO A 1 178 ? -5.396 25.543 16.622 1.00 85.50 178 PRO A CA 1
ATOM 1369 C C . PRO A 1 178 ? -6.768 26.064 17.060 1.00 85.50 178 PRO A C 1
ATOM 1371 O O . PRO A 1 178 ? -7.359 25.530 17.996 1.00 85.50 178 PRO A O 1
ATOM 1374 N N . ALA A 1 179 ? -7.331 27.040 16.340 1.00 82.19 179 ALA A N 1
ATOM 1375 C CA . ALA A 1 179 ? -8.651 27.600 16.636 1.00 82.19 179 ALA A CA 1
ATOM 1376 C C . ALA A 1 179 ? -9.809 26.592 16.471 1.00 82.19 179 ALA A C 1
ATOM 1378 O O . ALA A 1 179 ? -10.870 26.789 17.056 1.00 82.19 179 ALA A O 1
ATOM 1379 N N . LYS A 1 180 ? -9.625 25.524 15.679 1.00 83.12 180 LYS A N 1
ATOM 1380 C CA . LYS A 1 180 ? -10.663 24.513 15.414 1.00 83.12 180 LYS A CA 1
ATOM 1381 C C . LYS A 1 180 ? -10.465 23.225 16.208 1.00 83.12 180 LYS A C 1
ATOM 1383 O O . LYS A 1 180 ? -11.452 22.619 16.609 1.00 83.12 180 LYS A O 1
ATOM 1388 N N . LEU A 1 181 ? -9.214 22.802 16.403 1.00 86.25 181 LEU A N 1
ATOM 1389 C CA . LEU A 1 181 ? -8.875 21.476 16.943 1.00 86.25 181 LEU A CA 1
ATOM 1390 C C . LEU A 1 181 ? -7.948 21.507 18.163 1.00 86.25 181 LEU A C 1
ATOM 1392 O O . LEU A 1 181 ? -7.517 20.456 18.635 1.00 86.25 181 LEU A O 1
ATOM 1396 N N . GLY A 1 182 ? -7.661 22.690 18.710 1.00 85.25 182 GLY A N 1
ATOM 1397 C CA . GLY A 1 182 ? -6.862 22.820 19.924 1.00 85.25 182 GLY A CA 1
ATOM 1398 C C . GLY A 1 182 ? -7.449 22.068 21.134 1.00 85.25 182 GLY A C 1
ATOM 1399 O O . GLY A 1 182 ? -8.606 21.635 21.097 1.00 85.25 182 GLY A O 1
ATOM 1400 N N . PRO A 1 183 ? -6.683 21.953 22.236 1.00 83.19 183 PRO A N 1
ATOM 1401 C CA . PRO A 1 183 ? -7.075 21.228 23.455 1.00 83.19 183 PRO A CA 1
ATOM 1402 C C . PRO A 1 183 ? -8.429 21.621 24.059 1.00 83.19 183 PRO A C 1
ATOM 1404 O O . PRO A 1 183 ? -9.060 20.822 24.741 1.00 83.19 183 PRO A O 1
ATOM 1407 N N . HIS A 1 184 ? -8.894 22.842 23.794 1.00 84.00 184 HIS A N 1
ATOM 1408 C CA . HIS A 1 184 ? -10.167 23.366 24.298 1.00 84.00 184 HIS A CA 1
ATOM 1409 C C . HIS A 1 184 ? -11.299 23.328 23.266 1.00 84.00 184 HIS A C 1
ATOM 1411 O O . HIS A 1 184 ? -12.383 23.849 23.516 1.00 84.00 184 HIS A O 1
ATOM 1417 N N . SER A 1 185 ? -11.066 22.734 22.094 1.00 89.38 185 SER A N 1
ATOM 1418 C CA . SER A 1 185 ? -12.112 22.584 21.087 1.00 89.38 185 SER A CA 1
ATOM 1419 C C . SER A 1 185 ? -13.147 21.540 21.513 1.00 89.38 185 SER A C 1
ATOM 1421 O O . SER A 1 185 ? -12.843 20.549 22.190 1.00 89.38 185 SER A O 1
ATOM 1423 N N . THR A 1 186 ? -14.384 21.735 21.056 1.00 92.06 186 THR A N 1
ATOM 1424 C CA . THR A 1 186 ? -15.468 20.763 21.242 1.00 92.06 186 THR A CA 1
ATOM 1425 C C . THR A 1 186 ? -15.111 19.412 20.628 1.00 92.06 186 THR A C 1
ATOM 1427 O O . THR A 1 186 ? -15.391 18.383 21.231 1.00 92.06 186 THR A O 1
ATOM 1430 N N . VAL A 1 187 ? -14.438 19.401 19.470 1.00 91.69 187 VAL A N 1
ATOM 1431 C CA . VAL A 1 187 ? -14.011 18.167 18.788 1.00 91.69 187 VAL A CA 1
ATOM 1432 C C . VAL A 1 187 ? -13.007 17.388 19.632 1.00 91.69 187 VAL A C 1
ATOM 1434 O O . VAL A 1 187 ? -13.184 16.187 19.828 1.00 91.69 187 VAL A O 1
ATOM 1437 N N . HIS A 1 188 ? -11.985 18.061 20.167 1.00 91.12 188 HIS A N 1
ATOM 1438 C CA . HIS A 1 188 ? -10.988 17.421 21.024 1.00 91.12 188 HIS A CA 1
ATOM 1439 C C . HIS A 1 188 ? -11.656 16.795 22.253 1.00 91.12 188 HIS A C 1
ATOM 1441 O O . HIS A 1 188 ? -11.488 15.604 22.517 1.00 91.12 188 HIS A O 1
ATOM 1447 N N . SER A 1 189 ? -12.467 17.580 22.968 1.00 92.25 189 SER A N 1
ATOM 1448 C CA . SER A 1 189 ? -13.168 17.117 24.173 1.00 92.25 189 SER A CA 1
ATOM 1449 C C . SER A 1 189 ? -14.085 15.927 23.870 1.00 92.25 189 SER A C 1
ATOM 1451 O O . SER A 1 189 ? -14.043 14.918 24.574 1.00 92.25 189 SER A O 1
ATOM 1453 N N . TYR A 1 190 ? -14.848 16.014 22.776 1.00 94.69 190 TYR A N 1
ATOM 1454 C CA . TYR A 1 190 ? -15.748 14.958 22.325 1.00 94.69 190 TYR A CA 1
ATOM 1455 C C . TYR A 1 190 ? -15.000 13.653 22.037 1.00 94.69 190 TYR A C 1
ATOM 1457 O O . TYR A 1 190 ? -15.391 12.602 22.539 1.00 94.69 190 TYR A O 1
ATOM 1465 N N . LEU A 1 191 ? -13.906 13.699 21.271 1.00 93.88 191 LEU A N 1
ATOM 1466 C CA . LEU A 1 191 ? -13.155 12.498 20.896 1.00 93.88 191 LEU A CA 1
ATOM 1467 C C . LEU A 1 191 ? -12.550 11.783 22.112 1.00 93.88 191 LEU A C 1
ATOM 1469 O O . LEU A 1 191 ? -12.631 10.555 22.197 1.00 93.88 191 LEU A O 1
ATOM 1473 N N . LEU A 1 192 ? -12.015 12.525 23.087 1.00 91.94 192 LEU A N 1
ATOM 1474 C CA . LEU A 1 192 ? -11.492 11.928 24.321 1.00 91.94 192 LEU A CA 1
ATOM 1475 C C . LEU A 1 192 ? -12.600 11.331 25.195 1.00 91.94 192 LEU A C 1
ATOM 1477 O O . LEU A 1 192 ? -12.424 10.257 25.779 1.00 91.94 192 LEU A O 1
ATOM 1481 N N . GLU A 1 193 ? -13.754 11.994 25.280 1.00 95.94 193 GLU A N 1
ATOM 1482 C CA . GLU A 1 193 ? -14.919 11.462 25.987 1.00 95.94 193 GLU A CA 1
ATOM 1483 C C . GLU A 1 193 ? -15.425 10.170 25.332 1.00 95.94 193 GLU A C 1
ATOM 1485 O O . GLU A 1 193 ? -15.648 9.172 26.024 1.00 95.94 193 GLU A O 1
ATOM 1490 N N . GLN A 1 194 ? -15.525 10.139 23.999 1.00 96.50 194 GLN A N 1
ATOM 1491 C CA . GLN A 1 194 ? -15.898 8.928 23.268 1.00 96.50 194 GLN A CA 1
ATOM 1492 C C . GLN A 1 194 ? -14.877 7.808 23.472 1.00 96.50 194 GLN A C 1
ATOM 1494 O O . GLN A 1 194 ? -15.281 6.667 23.689 1.00 96.50 194 GLN A O 1
ATOM 1499 N N . GLY A 1 195 ? -13.577 8.114 23.487 1.00 95.19 195 GLY A N 1
ATOM 1500 C CA . GLY A 1 195 ? -12.527 7.141 23.796 1.00 95.19 195 GLY A CA 1
ATOM 1501 C C . GLY A 1 195 ? -12.717 6.483 25.167 1.00 95.19 195 GLY A C 1
ATOM 1502 O O . GLY A 1 195 ? -12.632 5.259 25.290 1.00 95.19 195 GLY A O 1
ATOM 1503 N N . LYS A 1 196 ? -13.063 7.275 26.192 1.00 95.94 196 LYS A N 1
ATOM 1504 C CA . LYS A 1 196 ? -13.388 6.764 27.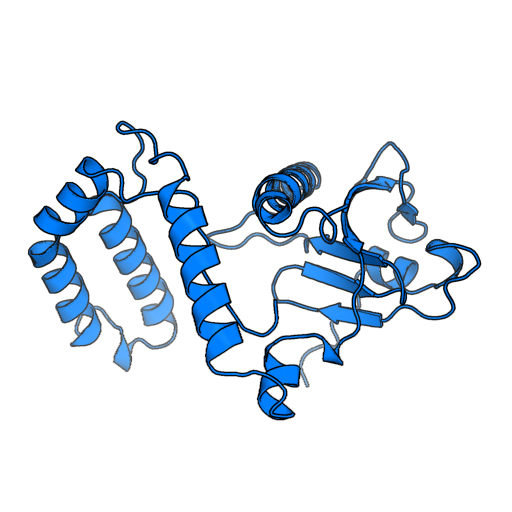536 1.00 95.94 196 LYS A CA 1
ATOM 1505 C C . LYS A 1 196 ? -14.660 5.916 27.522 1.00 95.94 196 LYS A C 1
ATOM 1507 O O . LYS A 1 196 ? -14.646 4.793 28.026 1.00 95.94 196 LYS A O 1
ATOM 1512 N N . ARG A 1 197 ? -15.736 6.428 26.918 1.00 98.00 197 ARG A N 1
ATOM 1513 C CA . ARG A 1 197 ? -17.050 5.767 26.856 1.00 98.00 197 ARG A CA 1
ATOM 1514 C C . ARG A 1 197 ? -16.995 4.435 26.108 1.00 98.00 197 ARG A C 1
ATOM 1516 O O . ARG A 1 197 ? -17.594 3.456 26.541 1.00 98.00 197 ARG A O 1
ATOM 1523 N N . LEU A 1 198 ? -16.270 4.390 24.993 1.00 97.50 198 LEU A N 1
ATOM 1524 C CA . LEU A 1 198 ? -16.191 3.228 24.107 1.00 97.50 198 LEU A CA 1
ATOM 1525 C C . LEU A 1 198 ? -15.086 2.243 24.497 1.00 97.50 198 LEU A C 1
ATOM 1527 O O . LEU A 1 198 ? -15.000 1.181 23.886 1.00 97.50 198 LEU A O 1
ATOM 1531 N N . LYS A 1 199 ? -14.273 2.533 25.523 1.00 97.25 199 LYS A N 1
ATOM 1532 C CA . LYS A 1 199 ? -13.148 1.680 25.945 1.00 97.25 199 LYS A CA 1
ATOM 1533 C C . LYS A 1 199 ? -13.540 0.208 26.106 1.00 97.25 199 LYS A C 1
ATOM 1535 O O . LYS A 1 199 ? -12.836 -0.671 25.613 1.00 97.25 199 LYS A O 1
ATOM 1540 N N . GLY A 1 200 ? -14.666 -0.055 26.775 1.00 97.44 200 GLY A N 1
ATOM 1541 C CA . GLY A 1 200 ? -15.193 -1.411 26.958 1.00 97.44 200 GLY A CA 1
ATOM 1542 C C . GLY A 1 200 ? -15.539 -2.082 25.627 1.00 97.44 200 GLY A C 1
ATOM 1543 O O . GLY A 1 200 ? -15.045 -3.169 25.348 1.00 97.44 200 GLY A O 1
ATOM 1544 N N . ALA A 1 201 ? -16.304 -1.396 24.773 1.00 97.56 201 ALA A N 1
ATOM 1545 C CA . ALA A 1 201 ? -16.721 -1.907 23.467 1.00 97.56 201 ALA A CA 1
ATOM 1546 C C . ALA A 1 201 ? -15.536 -2.153 22.516 1.00 97.56 201 ALA A C 1
ATOM 1548 O O . ALA A 1 201 ? -15.487 -3.181 21.845 1.00 97.56 201 ALA A O 1
ATOM 1549 N N . LEU A 1 202 ? -14.549 -1.253 22.478 1.00 96.12 202 LEU A N 1
ATOM 1550 C CA . LEU A 1 202 ? -13.338 -1.408 21.663 1.00 96.12 202 LEU A CA 1
ATOM 1551 C C . LEU A 1 202 ? -12.523 -2.636 22.095 1.00 96.12 202 LEU A C 1
ATOM 1553 O O . LEU A 1 202 ? -12.131 -3.449 21.259 1.00 96.12 202 LEU A O 1
ATOM 1557 N N . ASN A 1 203 ? -12.327 -2.824 23.402 1.00 95.88 203 ASN A N 1
ATOM 1558 C CA . ASN A 1 203 ? -11.626 -4.002 23.914 1.00 95.88 203 ASN A CA 1
ATOM 1559 C C . ASN A 1 203 ? -12.431 -5.294 23.710 1.00 95.88 203 ASN A C 1
ATOM 1561 O O . ASN A 1 203 ? -11.843 -6.321 23.378 1.00 95.88 203 ASN A O 1
ATOM 1565 N N . GLN A 1 204 ? -13.760 -5.246 23.841 1.00 96.50 204 GLN A N 1
ATOM 1566 C CA . GLN A 1 204 ? -14.631 -6.385 23.545 1.00 96.50 204 GLN A CA 1
ATOM 1567 C C . GLN A 1 204 ? -14.544 -6.784 22.068 1.00 96.50 204 GLN A C 1
ATOM 1569 O O . GLN A 1 204 ? -14.453 -7.969 21.763 1.00 96.50 204 GLN A O 1
ATOM 1574 N N . ARG A 1 205 ? -14.492 -5.815 21.143 1.00 95.44 205 ARG A N 1
ATOM 1575 C CA . ARG A 1 205 ? -14.266 -6.085 19.713 1.00 95.44 205 ARG A CA 1
ATOM 1576 C C . ARG A 1 205 ? -12.950 -6.822 19.478 1.00 95.44 205 ARG A C 1
ATOM 1578 O O . ARG A 1 205 ? -12.927 -7.778 18.708 1.00 95.44 205 ARG A O 1
ATOM 1585 N N . LYS A 1 206 ? -11.871 -6.418 20.158 1.00 95.00 206 LYS A N 1
ATOM 1586 C CA . LYS A 1 206 ? -10.594 -7.142 20.097 1.00 95.00 206 LYS A CA 1
ATOM 1587 C C . LYS A 1 206 ? -10.725 -8.570 20.632 1.00 95.00 206 LYS A C 1
ATOM 1589 O O . LYS A 1 206 ? -10.299 -9.499 19.955 1.00 95.00 206 LYS A O 1
ATOM 1594 N N . GLN A 1 207 ? -11.343 -8.751 21.799 1.00 94.88 207 GLN A N 1
ATOM 1595 C CA . GLN A 1 207 ? -11.571 -10.077 22.396 1.00 94.88 207 GLN A CA 1
ATOM 1596 C C . GLN A 1 207 ? -12.426 -10.986 21.503 1.00 94.88 207 GLN A C 1
ATOM 1598 O O . GLN A 1 207 ? -12.187 -12.186 21.447 1.00 94.88 207 GLN A O 1
ATOM 1603 N N . ALA A 1 208 ? -13.375 -10.412 20.763 1.00 95.62 208 ALA A N 1
ATOM 1604 C CA . ALA A 1 208 ? -14.214 -11.116 19.797 1.00 95.62 208 ALA A CA 1
ATOM 1605 C C . ALA A 1 208 ? -13.519 -11.391 18.444 1.00 95.62 208 ALA A C 1
ATOM 1607 O O . ALA A 1 208 ? -14.169 -11.856 17.512 1.00 95.62 208 ALA A O 1
ATOM 1608 N N . GLY A 1 209 ? -12.225 -11.081 18.298 1.00 95.00 209 GLY A N 1
ATOM 1609 C CA . GLY A 1 209 ? -11.464 -11.356 17.074 1.00 95.00 209 GLY A CA 1
ATOM 1610 C C . GLY A 1 209 ? -11.767 -10.415 15.903 1.00 95.00 209 GLY A C 1
ATOM 1611 O O . GLY A 1 209 ? -11.469 -10.743 14.757 1.00 95.00 209 GLY A O 1
ATOM 1612 N N . ALA A 1 210 ? -12.350 -9.239 16.164 1.00 94.31 210 ALA A N 1
ATOM 1613 C CA . ALA A 1 210 ? -12.733 -8.287 15.116 1.00 94.31 210 ALA A CA 1
ATOM 1614 C C . ALA A 1 210 ? -11.572 -7.409 14.608 1.00 94.31 210 ALA A C 1
ATOM 1616 O O . ALA A 1 210 ? -11.767 -6.614 13.691 1.00 94.31 210 ALA A O 1
ATOM 1617 N N . ILE A 1 211 ? -10.385 -7.504 15.213 1.00 95.38 211 ILE A N 1
ATOM 1618 C CA . ILE A 1 211 ? -9.184 -6.791 14.763 1.00 95.38 211 ILE A CA 1
ATOM 1619 C C . ILE A 1 211 ? -8.424 -7.720 13.833 1.00 95.38 211 ILE A C 1
ATOM 1621 O O . ILE A 1 211 ? -7.954 -8.763 14.275 1.00 95.38 211 ILE A O 1
ATOM 1625 N N . LYS A 1 212 ? -8.341 -7.357 12.556 1.00 94.62 212 LYS A N 1
ATOM 1626 C CA . LYS A 1 212 ? -7.821 -8.198 11.474 1.00 94.62 212 LYS A CA 1
ATOM 1627 C C . LYS A 1 212 ? -7.055 -7.339 10.470 1.00 94.62 212 LYS A C 1
ATOM 1629 O O . LYS A 1 212 ? -7.263 -6.128 10.408 1.00 94.62 212 LYS A O 1
ATOM 1634 N N . GLU A 1 213 ? -6.192 -7.964 9.677 1.00 92.31 213 GLU A N 1
ATOM 1635 C CA . GLU A 1 213 ? -5.412 -7.309 8.614 1.00 92.31 213 GLU A CA 1
ATOM 1636 C C . GLU A 1 213 ? -6.260 -7.079 7.346 1.00 92.31 213 GLU A C 1
ATOM 1638 O O . GLU A 1 213 ? -6.004 -7.640 6.278 1.00 92.31 213 GLU A O 1
ATOM 1643 N N . CYS A 1 214 ? -7.324 -6.292 7.509 1.00 91.44 214 CYS A N 1
ATOM 1644 C CA . CYS A 1 214 ? -8.271 -5.910 6.463 1.00 91.44 214 CYS A CA 1
ATOM 1645 C C . CYS A 1 214 ? -7.776 -4.704 5.644 1.00 91.44 214 CYS A C 1
ATOM 1647 O O . CYS A 1 214 ? -6.710 -4.144 5.907 1.00 91.44 214 CYS A O 1
ATOM 1649 N N . HIS A 1 215 ? -8.590 -4.259 4.685 1.00 84.19 215 HIS A N 1
ATOM 1650 C CA . HIS A 1 215 ? -8.357 -3.005 3.967 1.00 84.19 215 HIS A CA 1
ATOM 1651 C C . HIS A 1 215 ? -8.675 -1.807 4.868 1.00 84.19 215 HIS A C 1
ATOM 1653 O O . HIS A 1 215 ? -9.744 -1.746 5.475 1.00 84.19 215 HIS A O 1
ATOM 1659 N N . GLY A 1 216 ? -7.730 -0.868 4.971 1.00 74.19 216 GLY A N 1
ATOM 1660 C CA . GLY A 1 216 ? -7.888 0.351 5.770 1.00 74.19 216 GLY A CA 1
ATOM 1661 C C . GLY A 1 216 ? -8.630 1.475 5.045 1.00 74.19 216 GLY A C 1
ATOM 1662 O O . GLY A 1 216 ? -9.273 2.287 5.703 1.00 74.19 216 GLY A O 1
ATOM 1663 N N . ASP A 1 217 ? -8.557 1.502 3.712 1.00 80.31 217 ASP A N 1
ATOM 1664 C CA . ASP A 1 217 ? -9.219 2.491 2.862 1.00 80.31 217 ASP A CA 1
ATOM 1665 C C . ASP A 1 217 ? -9.577 1.844 1.516 1.00 80.31 217 ASP A C 1
ATOM 1667 O O . ASP A 1 217 ? -8.699 1.420 0.763 1.00 80.31 217 ASP A O 1
ATOM 1671 N N . LEU A 1 218 ? -10.874 1.694 1.245 1.00 84.00 218 LEU A N 1
ATOM 1672 C CA . LEU A 1 218 ? -11.376 1.216 -0.040 1.00 84.00 218 LEU A CA 1
ATOM 1673 C C . LEU A 1 218 ? -11.868 2.429 -0.822 1.00 84.00 218 LEU A C 1
ATOM 1675 O O . LEU A 1 218 ? -12.945 2.957 -0.549 1.00 84.00 218 LEU A O 1
ATOM 1679 N N . HIS A 1 219 ? -11.082 2.846 -1.809 1.00 85.56 219 HIS A N 1
ATOM 1680 C CA . HIS A 1 219 ? -11.442 3.914 -2.728 1.00 85.56 219 HIS A CA 1
ATOM 1681 C C . HIS A 1 219 ? -11.682 3.379 -4.141 1.00 85.56 219 HIS A C 1
ATOM 1683 O O . HIS A 1 219 ? -11.105 2.374 -4.558 1.00 85.56 219 HIS A O 1
ATOM 1689 N N . LEU A 1 220 ? -12.531 4.080 -4.893 1.00 88.00 220 LEU A N 1
ATOM 1690 C CA . LEU A 1 220 ? -12.951 3.689 -6.245 1.00 88.00 220 LEU A CA 1
ATOM 1691 C C . LEU A 1 220 ? -11.821 3.794 -7.284 1.00 88.00 220 LEU A C 1
ATOM 1693 O O . LEU A 1 220 ? -11.925 3.234 -8.370 1.00 88.00 220 LEU A O 1
ATOM 1697 N N . GLU A 1 221 ? -10.755 4.520 -6.942 1.00 82.50 221 GLU A N 1
ATOM 1698 C CA . GLU A 1 221 ? -9.597 4.773 -7.803 1.00 82.50 221 GLU A CA 1
ATOM 1699 C C . GLU A 1 221 ? -8.441 3.768 -7.625 1.00 82.50 221 GLU A C 1
ATOM 1701 O O . GLU A 1 221 ? -7.340 4.045 -8.094 1.00 82.50 221 GLU A O 1
ATOM 1706 N N . ASN A 1 222 ? -8.665 2.669 -6.891 1.00 63.97 222 ASN A N 1
ATOM 1707 C CA . ASN A 1 222 ? -7.648 1.645 -6.611 1.00 63.97 222 ASN A CA 1
ATOM 1708 C C . ASN A 1 222 ? -7.261 0.845 -7.859 1.00 63.97 222 ASN A C 1
ATOM 1710 O O . ASN A 1 222 ? -8.140 0.641 -8.728 1.00 63.97 222 ASN A O 1
#

Foldseek 3Di:
DPPPPDPFLLVVQVQDQVQVDDPQPGWDWDDDPFWIWIDRPWKIWIFGDLDDDPVAHNVAQVSRQVVLVVCLVQCCVPCVQFFDDKWFWDDDSNDTHINDPPGRHIITMTTDDDQCPQQVNCVVVVNDDPVNVVVVVVVQVVVLVPFFFDDLPDPFQQL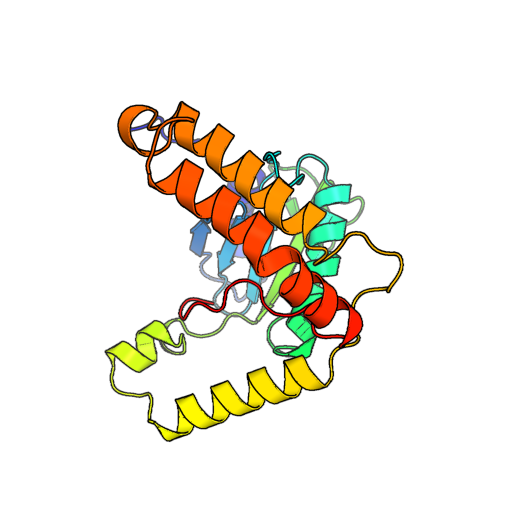VVVLVVVVVVLVVVCVVVVVDRNCPHPVNVVSVVCSVVCNVVSVVCSVVRNHGPGDPDDDSND

Secondary structure (DSSP, 8-state):
-----PPPHHHHHHTSGGGS-TT----EEEE-SSEEEEE-SSEEEEEE-S-EETTEE--SHHHHHHHHHHHHHHHTTT-TTTEEEEEEEEE-SSSEEET-SSEEEEEEEEE---GGGSHHHHHHTT---HHHHHHHHHHHHHHHHHSPBPPTTS-TT-HHHHHHHHHHHHHHHHHH-HHHHSTTSHHHHHHHHHHHHHHHHHHHHHHTT--BS--S---TT-

pLDDT: mean 92.71, std 9.31, range [33.91, 98.75]